Protein AF-A0A087E430-F1 (afdb_monomer)

Foldseek 3Di:
DQDDDDDDDPVVVVVVVVVVVVVVVVVVVVVVVDDDDDDDDDDDDDDPDDDDDPDPPDDPDPPPLQQCVLQVQDDDDQLQADWWWKWFFDPQDTDHDPDIDIGGFADQQWDRSLLSVLLSLLQRPPDDPVCSVVSNVVQAAAFLARHFDDAPPDDSVVSNPKHFALLLCLVCVLPDPVCAPQDPVQADPVSHGNDDSSSSWDKRQADDPVWFAGDQHPPQDDDPPDDSCQQRQQQKMWIWTHIPLHTKIFIKGAVCSNVFFWAASNQHGDPTRPPPGMTTTDPGNHIDHGPVGGIGTRYIGDNPGDDPGGDDDRD

Sequence (315 aa):
MGGGRRPVSRGVRLLCLGLAVLLVCALGSVVLGRHGSSDTAARDASTTGSAPSKDDAGTVDAEAHPGLRAAGIPVPGDWSRQSGYRVTVEDGRADWPEQASMEPMAGSYGVADTALDTLDRLLDPTMDDQAWAQGVLGSLGADGGGVEHPVSDAPRWWWAQRRFDPTALCRAVDSDPYVQGQYRGGCADDGEWDDEAERAVSQAGMYDTTSTDFPVPDGLTVDSLTNPQDVASRAYGVVGVPMDDGIWHVTVYCPATLDGPLTDLDGNELTGLDGRGEAWTSISPTGWGTVQRPCRTVEVTVGGQKPFWWFGDES

Solvent-accessible surface area (backbone atoms only — not comparable to full-atom values): 18257 Å² total; per-residue (Å²): 139,81,84,80,77,80,82,78,53,72,67,59,55,51,50,53,50,52,53,50,51,52,52,51,54,57,52,48,63,63,50,72,76,65,79,86,77,94,78,90,79,91,76,92,74,93,73,89,73,78,75,85,73,93,80,73,92,64,75,84,60,97,70,71,54,58,6,26,58,69,25,62,39,73,74,82,51,85,88,38,33,42,62,27,36,50,26,39,29,56,98,56,39,79,44,79,47,100,69,78,45,76,42,71,37,49,68,74,28,17,46,50,34,32,39,50,58,42,47,18,59,57,22,34,74,81,62,53,73,67,58,38,56,52,49,50,60,68,47,47,37,53,41,62,58,67,50,70,55,78,68,69,87,70,55,70,73,55,44,46,66,46,34,51,25,55,34,34,52,48,66,34,69,88,77,46,88,83,62,43,68,58,76,68,84,37,46,44,95,88,40,42,58,73,55,65,71,60,68,49,48,32,61,34,56,51,82,56,78,88,35,40,58,56,58,62,37,84,87,72,83,73,60,93,89,54,63,66,60,80,52,38,45,24,17,32,23,36,34,38,40,26,22,76,66,32,58,23,40,29,34,23,39,6,68,35,40,74,74,58,58,47,15,44,66,62,29,43,71,55,94,68,41,74,93,40,62,60,34,24,29,73,85,62,51,24,27,36,35,22,68,88,38,44,32,39,25,26,42,61,28,52,65,73,54,79,51,92,37,60,71,53,84,93,125

Mean predicted aligned error: 13.1 Å

Secondary structure (DSSP, 8-state):
----PPPPPHHHHHHHHHHHHHHHHHHHHHHTTS---------------PPPPS-------TTS-HHHHHHTPPPPSTTTS-EEEEEEEETTEEE--SS--EEEPSSS-SHHHHHHHHHHHHH-SSS-HHHHHHHHHHHB---TTSPPPPP----HHHHHH--B-THHHHHHTTT-TT-TT--GGGB-TTS-B-S-HHHHSEE-----TTTB-PPPPTT----TTS-THHHHGGGEEEEEEEETTEEEEEEEE-THHHH---B-TT-PBPS--TT-SEEEE---SS----SSS--EEEEEE-TTPPPTTB-----

pLDDT: mean 79.94, std 19.05, range [27.03, 98.0]

Organism: NCBI:txid356829

Radius of gyration: 26.62 Å; Cα contacts (8 Å, |Δi|>4): 537; chains: 1; bounding box: 63×94×61 Å

Structure (mmCIF, N/CA/C/O backbone):
data_AF-A0A087E430-F1
#
_entry.id   AF-A0A087E430-F1
#
loop_
_atom_site.group_PDB
_atom_site.id
_atom_site.type_symbol
_atom_site.label_atom_id
_atom_site.label_alt_id
_atom_site.label_comp_id
_atom_site.label_asym_id
_atom_site.label_entity_id
_atom_site.label_seq_id
_atom_site.pdbx_PDB_ins_code
_atom_site.Cartn_x
_atom_site.Cartn_y
_atom_site.Cartn_z
_atom_site.occupancy
_atom_site.B_iso_or_equiv
_atom_site.auth_seq_id
_atom_site.auth_comp_id
_atom_site.auth_asym_id
_atom_site.auth_atom_id
_atom_site.pdbx_PDB_model_num
ATOM 1 N N . MET A 1 1 ? -22.649 -68.977 30.078 1.00 36.56 1 MET A N 1
ATOM 2 C CA . MET A 1 1 ? -23.942 -69.221 29.397 1.00 36.56 1 MET A CA 1
ATOM 3 C C . MET A 1 1 ? -24.467 -67.857 28.962 1.00 36.56 1 MET A C 1
ATOM 5 O O . MET A 1 1 ? -24.898 -67.093 29.801 1.00 36.56 1 MET A O 1
ATOM 9 N N . GLY A 1 2 ? -24.171 -67.364 27.763 1.00 39.06 2 GLY A N 1
ATOM 10 C CA . GLY A 1 2 ? -24.730 -67.851 26.501 1.00 39.06 2 GLY A CA 1
ATOM 11 C C . GLY A 1 2 ? -25.914 -66.964 26.084 1.00 39.06 2 GLY A C 1
ATOM 12 O O . GLY A 1 2 ? -27.024 -67.462 25.947 1.00 39.06 2 GLY A O 1
ATOM 13 N N . GLY A 1 3 ? -25.701 -65.646 25.967 1.00 40.41 3 GLY A N 1
ATOM 14 C CA . GLY A 1 3 ? -26.730 -64.685 25.557 1.00 40.41 3 GLY A CA 1
ATOM 15 C C . GLY A 1 3 ? -27.034 -64.808 24.064 1.00 40.41 3 GLY A C 1
ATOM 16 O O . GLY A 1 3 ? -26.288 -64.300 23.228 1.00 40.41 3 GLY A O 1
ATOM 17 N N . GLY A 1 4 ? -28.112 -65.518 23.730 1.00 42.84 4 GLY A N 1
ATOM 18 C CA . GLY A 1 4 ? -28.567 -65.730 22.358 1.00 42.84 4 GLY A CA 1
ATOM 19 C C . GLY A 1 4 ? -29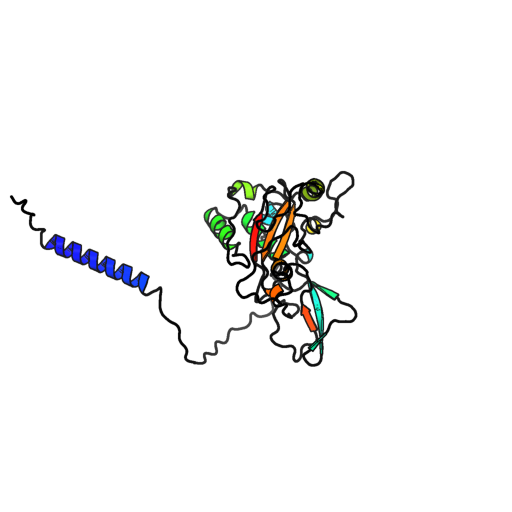.016 -64.429 21.690 1.00 42.84 4 GLY A C 1
ATOM 20 O O . GLY A 1 4 ? -30.013 -63.824 22.082 1.00 42.84 4 GLY A O 1
ATOM 21 N N . ARG A 1 5 ? -28.285 -64.007 20.653 1.00 52.03 5 ARG A N 1
ATOM 22 C CA . ARG A 1 5 ? -28.666 -62.905 19.759 1.00 52.03 5 ARG A CA 1
ATOM 23 C C . ARG A 1 5 ? -29.897 -63.312 18.942 1.00 52.03 5 ARG A C 1
ATOM 25 O O . ARG A 1 5 ? -29.864 -64.313 18.230 1.00 52.03 5 ARG A O 1
ATOM 32 N N . ARG A 1 6 ? -30.973 -62.521 19.021 1.00 63.09 6 ARG A N 1
ATOM 33 C CA . ARG A 1 6 ? -32.159 -62.677 18.162 1.00 63.09 6 ARG A CA 1
ATOM 34 C C . ARG A 1 6 ? -31.767 -62.469 16.687 1.00 63.09 6 ARG A C 1
ATOM 36 O O . ARG A 1 6 ? -31.028 -61.527 16.394 1.00 63.09 6 ARG A O 1
ATOM 43 N N . PRO A 1 7 ? -32.238 -63.311 15.750 1.00 57.50 7 PRO A N 1
ATOM 44 C CA . PRO A 1 7 ? -31.909 -63.165 14.340 1.00 57.50 7 PRO A CA 1
ATOM 45 C C . PRO A 1 7 ? -32.595 -61.922 13.761 1.00 57.50 7 PRO A C 1
ATOM 47 O O . PRO A 1 7 ? -33.819 -61.825 13.722 1.00 57.50 7 PRO A O 1
ATOM 50 N N . VAL A 1 8 ? -31.782 -60.968 13.305 1.00 64.69 8 VAL A N 1
ATOM 51 C CA . VAL A 1 8 ? -32.228 -59.792 12.546 1.00 64.69 8 VAL A CA 1
ATOM 52 C C . VAL A 1 8 ? -32.957 -60.264 11.285 1.00 64.69 8 VAL A C 1
ATOM 54 O O . VAL A 1 8 ? -32.430 -61.092 10.536 1.00 64.69 8 VAL A O 1
ATOM 57 N N . SER A 1 9 ? -34.172 -59.755 11.068 1.00 73.75 9 SER A N 1
ATOM 58 C CA . SER A 1 9 ? -35.024 -60.145 9.945 1.00 73.75 9 SER A CA 1
ATOM 59 C C . SER A 1 9 ? -34.353 -59.824 8.603 1.00 73.75 9 SER A C 1
ATOM 61 O O . SER A 1 9 ? -33.619 -58.842 8.464 1.00 73.75 9 SER A O 1
ATOM 63 N N . ARG A 1 10 ? -34.595 -60.667 7.588 1.00 64.50 10 ARG A N 1
ATOM 64 C CA . ARG A 1 10 ? -34.002 -60.515 6.244 1.00 64.50 10 ARG A CA 1
ATOM 65 C C . ARG A 1 10 ? -34.269 -59.131 5.634 1.00 64.50 10 ARG A C 1
ATOM 67 O O . ARG A 1 10 ? -33.395 -58.609 4.953 1.00 64.50 10 ARG A O 1
ATOM 74 N N . GLY A 1 11 ? -35.419 -58.523 5.938 1.00 71.00 11 GLY A N 1
ATOM 75 C CA . GLY A 1 11 ? -35.768 -57.172 5.486 1.00 71.00 11 GLY A CA 1
ATOM 76 C C . GLY A 1 11 ? -34.860 -56.083 6.062 1.00 71.00 11 GLY A C 1
ATOM 77 O O . GLY A 1 11 ? -34.404 -55.220 5.323 1.00 71.00 11 GLY A O 1
ATOM 78 N N . VAL A 1 12 ? -34.506 -56.167 7.349 1.00 71.94 12 VAL A N 1
ATOM 79 C CA . VAL A 1 12 ? -33.594 -55.199 7.984 1.00 71.94 12 VAL A CA 1
ATOM 80 C C . VAL A 1 12 ? -32.171 -55.356 7.447 1.00 71.94 12 VAL A C 1
ATOM 82 O O . VAL A 1 12 ? -31.488 -54.365 7.220 1.00 71.94 12 VAL A O 1
ATOM 85 N N . ARG A 1 13 ? -31.735 -56.588 7.151 1.00 69.88 13 ARG A N 1
ATOM 86 C CA . ARG A 1 13 ? -30.427 -56.817 6.514 1.00 69.88 13 ARG A CA 1
ATOM 87 C C . ARG A 1 13 ? -30.350 -56.227 5.108 1.00 69.88 13 ARG A C 1
ATOM 89 O O . ARG A 1 13 ? -29.330 -55.637 4.782 1.00 69.88 13 ARG A O 1
ATOM 96 N N . LEU A 1 14 ? -31.410 -56.361 4.309 1.00 73.38 14 LEU A N 1
ATOM 97 C CA . LEU A 1 14 ? -31.482 -55.781 2.964 1.00 73.38 14 LEU A CA 1
ATOM 98 C C . LEU A 1 14 ? -31.507 -54.248 3.003 1.00 73.38 14 LEU A C 1
ATOM 100 O O . LEU A 1 14 ? -30.816 -53.617 2.210 1.00 73.38 14 LEU A O 1
ATOM 104 N N . LEU A 1 15 ? -32.223 -53.656 3.965 1.00 77.25 15 LEU A N 1
ATOM 105 C CA . LEU A 1 15 ? -32.252 -52.204 4.159 1.00 77.25 15 LEU A CA 1
ATOM 106 C C . LEU A 1 15 ? -30.872 -51.655 4.563 1.00 77.25 15 LEU A C 1
ATOM 108 O O . LEU A 1 15 ? -30.407 -50.674 3.989 1.00 77.25 15 LEU A O 1
ATOM 112 N N . CYS A 1 16 ? -30.187 -52.314 5.506 1.00 75.19 16 CYS A N 1
ATOM 113 C CA . CYS A 1 16 ? -28.832 -51.929 5.909 1.00 75.19 16 CYS A CA 1
ATOM 114 C C . CYS A 1 16 ? -27.817 -52.088 4.768 1.00 75.19 16 CYS A C 1
ATOM 116 O O . CYS A 1 16 ? -26.929 -51.251 4.634 1.00 75.19 16 CYS A O 1
ATOM 118 N N . LEU A 1 17 ? -27.954 -53.120 3.927 1.00 76.00 17 LEU A N 1
ATOM 119 C CA . LEU A 1 17 ? -27.107 -53.299 2.743 1.00 76.00 17 LEU A CA 1
ATOM 120 C C . LEU A 1 17 ? -27.363 -52.211 1.692 1.00 76.00 17 LEU A C 1
ATOM 122 O O . LEU A 1 17 ? -26.408 -51.679 1.138 1.00 76.00 17 LEU A O 1
ATOM 126 N N . GLY A 1 18 ? -28.624 -51.829 1.466 1.00 77.19 18 GLY A N 1
ATOM 127 C CA . GLY A 1 18 ? -28.976 -50.730 0.562 1.00 77.19 18 GLY A CA 1
ATOM 128 C C . GLY A 1 18 ? -28.416 -49.381 1.023 1.00 77.19 18 GLY A C 1
ATOM 129 O O . GLY A 1 18 ? -27.822 -48.657 0.226 1.00 77.19 18 GLY A O 1
ATOM 130 N N . LEU A 1 19 ? -28.527 -49.078 2.321 1.00 76.88 19 LEU A N 1
ATOM 131 C CA . LEU A 1 19 ? -27.937 -47.872 2.915 1.00 76.88 19 LEU A CA 1
ATOM 132 C C . LEU A 1 19 ? -26.405 -47.878 2.840 1.00 76.88 19 LEU A C 1
ATOM 134 O O . LEU A 1 19 ? -25.818 -46.851 2.519 1.00 76.88 19 LEU A O 1
ATOM 138 N N . ALA A 1 20 ? -25.755 -49.023 3.070 1.00 73.50 20 ALA A N 1
ATOM 139 C CA . ALA A 1 20 ? -24.303 -49.138 2.950 1.00 73.50 20 ALA A CA 1
ATOM 140 C C . ALA A 1 20 ? -23.817 -48.924 1.505 1.00 73.50 20 ALA A C 1
ATOM 142 O O . ALA A 1 20 ? -22.823 -48.233 1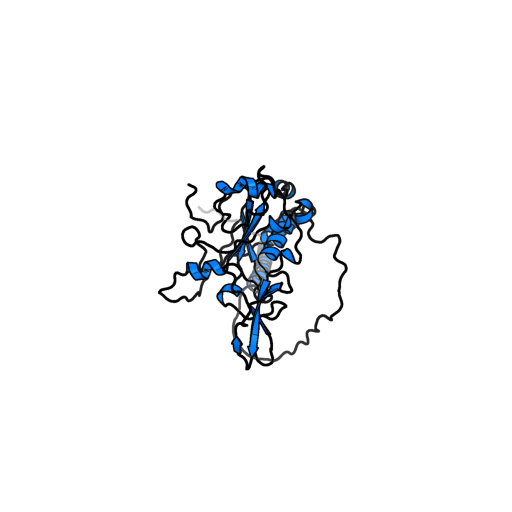.299 1.00 73.50 20 ALA A O 1
ATOM 143 N N . VAL A 1 21 ? -24.528 -49.454 0.503 1.00 75.38 21 VAL A N 1
ATOM 144 C CA . VAL A 1 21 ? -24.188 -49.246 -0.917 1.00 75.38 21 VAL A CA 1
ATOM 145 C C . VAL A 1 21 ? -24.346 -47.777 -1.313 1.00 75.38 21 VAL A C 1
ATOM 147 O O . VAL A 1 21 ? -23.446 -47.227 -1.939 1.00 75.38 21 VAL A O 1
ATOM 150 N N . LEU A 1 22 ? -25.428 -47.111 -0.894 1.00 71.00 22 LEU A N 1
ATOM 151 C CA . LEU A 1 22 ? -25.621 -45.679 -1.158 1.00 71.00 22 LEU A CA 1
ATOM 152 C C . LEU A 1 22 ? -24.523 -44.818 -0.520 1.00 71.00 22 LEU A C 1
ATOM 154 O O . LEU A 1 22 ? -24.043 -43.876 -1.148 1.00 71.00 22 LEU A O 1
ATOM 158 N N . LEU A 1 23 ? -24.084 -45.168 0.692 1.00 72.44 23 LEU A N 1
ATOM 159 C CA . LEU A 1 23 ? -23.026 -44.445 1.400 1.00 72.44 23 LEU A CA 1
ATOM 160 C C . LEU A 1 23 ? -21.649 -44.647 0.740 1.00 72.44 23 LEU A C 1
ATOM 162 O O . LEU A 1 23 ? -20.874 -43.699 0.640 1.00 72.44 23 LEU A O 1
ATOM 166 N N . VAL A 1 24 ? -21.372 -45.846 0.208 1.00 69.00 24 VAL A N 1
ATOM 167 C CA . VAL A 1 24 ? -20.162 -46.132 -0.589 1.00 69.00 24 VAL A CA 1
ATOM 168 C C . VAL A 1 24 ? -20.188 -45.400 -1.934 1.00 69.00 24 VAL A C 1
ATOM 170 O O . VAL A 1 24 ? -19.168 -44.843 -2.335 1.00 69.00 24 VAL A O 1
ATOM 173 N N . CYS A 1 25 ? -21.337 -45.336 -2.615 1.00 63.59 25 CYS A N 1
ATOM 174 C CA . CYS A 1 25 ? -21.467 -44.576 -3.859 1.00 63.59 25 CYS A CA 1
ATOM 175 C C . CYS A 1 25 ? -21.265 -43.069 -3.632 1.00 63.59 25 CYS A C 1
ATOM 177 O O . CYS A 1 25 ? -20.533 -42.447 -4.396 1.00 63.59 25 CYS A O 1
ATOM 179 N N . ALA A 1 26 ? -21.834 -42.503 -2.560 1.00 59.50 26 ALA A N 1
ATOM 180 C CA . ALA A 1 26 ? -21.680 -41.085 -2.230 1.00 59.50 26 ALA A CA 1
ATOM 181 C C . ALA A 1 26 ? -20.229 -40.714 -1.862 1.00 59.50 26 ALA A C 1
ATOM 183 O O . ALA A 1 26 ? -19.728 -39.680 -2.307 1.00 59.50 26 ALA A O 1
ATOM 184 N N . LEU A 1 27 ? -19.523 -41.579 -1.120 1.00 57.06 27 LEU A N 1
ATOM 185 C CA . LEU A 1 27 ? -18.103 -41.389 -0.790 1.00 57.06 27 LEU A CA 1
ATOM 186 C C . LEU A 1 27 ? -17.184 -41.588 -2.008 1.00 57.06 27 LEU A C 1
ATOM 188 O O . LEU A 1 27 ? -16.196 -40.870 -2.144 1.00 57.06 27 LEU A O 1
ATOM 192 N N . GLY A 1 28 ? -17.531 -42.490 -2.934 1.00 48.00 28 GLY A N 1
ATOM 193 C CA . GLY A 1 28 ? -16.798 -42.682 -4.191 1.00 48.00 28 GLY A CA 1
ATOM 194 C C . GLY A 1 28 ? -16.800 -41.439 -5.090 1.00 48.00 28 GLY A C 1
ATOM 195 O O . GLY A 1 28 ? -15.759 -41.085 -5.640 1.00 48.00 28 GLY A O 1
ATOM 196 N N . SER A 1 29 ? -17.921 -40.714 -5.173 1.00 51.84 29 SER A N 1
ATOM 197 C CA . SER A 1 29 ? -18.023 -39.450 -5.928 1.00 51.84 29 SER A CA 1
ATOM 198 C C . SER A 1 29 ? -17.246 -38.275 -5.316 1.00 51.84 29 SER A C 1
ATOM 200 O O . SER A 1 29 ? -16.884 -37.354 -6.039 1.00 51.84 29 SER A O 1
ATOM 202 N N . VAL A 1 30 ? -16.942 -38.310 -4.015 1.00 51.81 30 VAL A N 1
ATOM 203 C CA . VAL A 1 30 ? -16.145 -37.265 -3.342 1.00 51.81 30 VAL A CA 1
ATOM 204 C C . VAL A 1 30 ? -14.638 -37.550 -3.438 1.00 51.81 30 VAL A C 1
ATOM 206 O O . VAL A 1 30 ? -13.834 -36.621 -3.445 1.00 51.81 30 VAL A O 1
ATOM 209 N N . VAL A 1 31 ? -14.245 -38.820 -3.588 1.00 47.38 31 VAL A N 1
ATOM 210 C CA . VAL A 1 31 ? -12.834 -39.243 -3.681 1.00 47.38 31 VAL A CA 1
ATOM 211 C C . VAL A 1 31 ? -12.330 -39.315 -5.134 1.00 47.38 31 VAL A C 1
ATOM 213 O O . VAL A 1 31 ? -11.150 -39.090 -5.372 1.00 47.38 31 VAL A O 1
ATOM 216 N N . LEU A 1 32 ? -13.203 -39.505 -6.132 1.00 44.91 32 LEU A N 1
ATOM 217 C CA . LEU A 1 32 ? -12.832 -39.437 -7.561 1.00 44.91 32 LEU A CA 1
ATOM 218 C C . LEU A 1 32 ? -12.752 -38.006 -8.134 1.00 44.91 32 LEU A C 1
ATOM 220 O O . LEU A 1 32 ? -12.307 -37.834 -9.264 1.00 44.91 32 LEU A O 1
ATOM 224 N N . GLY A 1 33 ? -13.145 -36.979 -7.369 1.00 39.00 33 GLY A N 1
ATOM 225 C CA . GLY A 1 33 ? -12.942 -35.563 -7.725 1.00 39.00 33 GLY A CA 1
ATOM 226 C C . GLY A 1 33 ? -11.639 -34.958 -7.186 1.00 39.00 33 GLY A C 1
ATOM 227 O O . GLY A 1 33 ? -11.298 -33.827 -7.520 1.00 39.00 33 GLY A O 1
ATOM 228 N N . ARG A 1 34 ? -10.904 -35.694 -6.342 1.00 47.59 34 ARG A N 1
ATOM 229 C CA . ARG A 1 34 ? -9.664 -35.251 -5.693 1.00 47.59 34 ARG A CA 1
ATOM 230 C C . ARG A 1 34 ? -8.628 -36.376 -5.729 1.00 47.59 34 ARG A C 1
ATOM 232 O O . ARG A 1 34 ? -8.411 -37.032 -4.720 1.00 47.59 34 ARG A O 1
ATOM 239 N N . HIS A 1 35 ? -8.056 -36.623 -6.911 1.00 38.25 35 HIS A N 1
ATOM 240 C CA . HIS A 1 35 ? -6.639 -36.954 -7.158 1.00 38.25 35 HIS A CA 1
ATOM 241 C C . HIS A 1 35 ? -6.436 -37.751 -8.457 1.00 38.25 35 HIS A C 1
ATOM 243 O O . HIS A 1 35 ? -6.945 -38.859 -8.612 1.00 38.25 35 HIS A O 1
ATOM 249 N N . GLY A 1 36 ? -5.580 -37.201 -9.322 1.00 28.25 36 GLY A N 1
ATOM 250 C CA . GLY A 1 36 ? -4.842 -37.908 -10.371 1.00 28.25 36 GLY A CA 1
ATOM 251 C C . GLY A 1 36 ? -4.977 -37.230 -11.738 1.00 28.25 36 GLY A C 1
ATOM 252 O O . GLY A 1 36 ? -6.089 -36.980 -12.179 1.00 28.25 36 GLY A O 1
ATOM 253 N N . SER A 1 37 ? -3.926 -36.898 -12.484 1.00 29.31 37 SER A N 1
ATOM 254 C CA . SER A 1 37 ? -2.479 -37.028 -12.293 1.00 29.31 37 SER A CA 1
ATOM 255 C C . SER A 1 37 ? -1.787 -36.163 -13.353 1.00 29.31 37 SER A C 1
ATOM 257 O O . SER A 1 37 ? -2.322 -35.958 -14.442 1.00 29.31 37 SER A O 1
ATOM 259 N N . SER A 1 38 ? -0.573 -35.724 -13.047 1.00 31.56 38 SER A N 1
ATOM 260 C CA . SER A 1 38 ? 0.474 -35.351 -14.000 1.00 31.56 38 SER A CA 1
ATOM 261 C C . SER A 1 38 ? 0.770 -36.515 -14.964 1.00 31.56 38 SER A C 1
ATOM 263 O O . SER A 1 38 ? 0.982 -37.635 -14.508 1.00 31.56 38 SER A O 1
ATOM 265 N N . ASP A 1 39 ? 0.729 -36.289 -16.282 1.00 30.92 39 ASP A N 1
ATOM 266 C CA . ASP A 1 39 ? 1.936 -36.144 -17.117 1.00 30.92 39 ASP A CA 1
ATOM 267 C C . ASP A 1 39 ? 1.621 -36.021 -18.626 1.00 30.92 39 ASP A C 1
ATOM 269 O O . ASP A 1 39 ? 0.903 -36.823 -19.218 1.00 30.92 39 ASP A O 1
ATOM 273 N N . THR A 1 40 ? 2.192 -34.961 -19.207 1.00 30.73 40 THR A N 1
ATOM 274 C CA . THR A 1 40 ? 2.680 -34.775 -20.588 1.00 30.73 40 THR A CA 1
ATOM 275 C C . THR A 1 40 ? 2.130 -35.642 -21.738 1.00 30.73 40 THR A C 1
ATOM 277 O O . THR A 1 40 ? 2.516 -36.791 -21.917 1.00 30.73 40 THR A O 1
ATOM 280 N N . ALA A 1 41 ? 1.407 -35.004 -22.670 1.00 27.06 41 ALA A N 1
ATOM 281 C CA . ALA A 1 41 ? 1.690 -35.072 -24.113 1.00 27.06 41 ALA A CA 1
ATOM 282 C C . ALA A 1 41 ? 0.842 -34.054 -24.897 1.00 27.06 41 ALA A C 1
ATOM 284 O O . ALA A 1 41 ? -0.362 -33.927 -24.700 1.00 27.06 41 ALA A O 1
ATOM 285 N N . ALA A 1 42 ? 1.521 -33.353 -25.801 1.00 35.47 42 ALA A N 1
ATOM 286 C CA . ALA A 1 42 ? 1.047 -32.312 -26.700 1.00 35.47 42 ALA A CA 1
ATOM 287 C C . ALA A 1 42 ? -0.305 -32.571 -27.390 1.00 35.47 42 ALA A C 1
ATOM 289 O O . ALA A 1 42 ? -0.554 -33.670 -27.892 1.00 35.47 42 ALA A O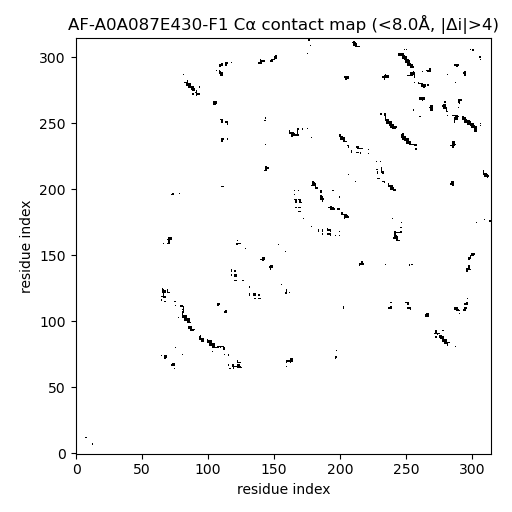 1
ATOM 290 N N . ARG A 1 43 ? -1.096 -31.498 -27.540 1.00 27.03 43 ARG A N 1
ATOM 291 C CA . ARG A 1 43 ? -1.843 -31.179 -28.767 1.00 27.03 43 ARG A CA 1
ATOM 292 C C . ARG A 1 43 ? -2.384 -29.752 -28.737 1.00 27.03 43 ARG A C 1
ATOM 294 O O . ARG A 1 43 ? -3.011 -29.335 -27.771 1.00 27.03 43 ARG A O 1
ATOM 301 N N . ASP A 1 44 ? -2.127 -29.068 -29.844 1.00 34.34 44 ASP A N 1
ATOM 302 C CA . ASP A 1 44 ? -2.691 -27.793 -30.255 1.00 34.34 44 ASP A CA 1
ATOM 303 C C . ASP A 1 44 ? -4.199 -27.699 -30.009 1.00 34.34 44 ASP A C 1
ATOM 305 O O . ASP A 1 44 ? -4.973 -28.558 -30.437 1.00 34.34 44 ASP A O 1
ATOM 309 N N . ALA A 1 45 ? -4.616 -26.590 -29.408 1.00 30.08 45 ALA A N 1
ATOM 310 C CA . ALA A 1 45 ? -5.964 -26.072 -29.556 1.00 30.08 45 ALA A CA 1
ATOM 311 C C . ALA A 1 45 ? -5.887 -24.546 -29.561 1.00 30.08 45 ALA A C 1
ATOM 313 O O . ALA A 1 45 ? -5.902 -23.887 -28.522 1.00 30.08 45 ALA A O 1
ATOM 314 N N . SER A 1 46 ? -5.796 -23.992 -30.772 1.00 35.97 46 SER A N 1
ATOM 315 C CA . SER A 1 46 ? -6.129 -22.601 -31.038 1.00 35.97 46 SER A CA 1
ATOM 316 C C . SER A 1 46 ? -7.517 -22.318 -30.466 1.00 35.97 46 SER A C 1
ATOM 318 O O . SER A 1 46 ? -8.515 -22.827 -30.980 1.00 35.97 46 SER A O 1
ATOM 320 N N . THR A 1 47 ? -7.584 -21.511 -29.415 1.00 27.41 47 THR A N 1
ATOM 321 C CA . THR A 1 47 ? -8.842 -20.915 -28.975 1.00 27.41 47 THR A CA 1
ATOM 322 C C . THR A 1 47 ? -8.688 -19.421 -29.148 1.00 27.41 47 THR A C 1
ATOM 324 O O . THR A 1 47 ? -7.971 -18.748 -28.415 1.00 27.41 47 THR A O 1
ATOM 327 N N . THR A 1 48 ? -9.300 -18.943 -30.221 1.00 34.97 48 THR A N 1
ATOM 328 C CA . THR A 1 48 ? -9.453 -17.547 -30.595 1.00 34.97 48 THR A CA 1
ATOM 329 C C . THR A 1 48 ? -10.276 -16.865 -29.500 1.00 34.97 48 THR A C 1
ATOM 331 O O . THR A 1 48 ? -11.502 -16.904 -29.516 1.00 34.97 48 THR A O 1
ATOM 334 N N . GLY A 1 49 ? -9.599 -16.315 -28.494 1.00 28.30 49 GLY A N 1
ATOM 335 C CA . GLY A 1 49 ? -10.195 -15.403 -27.529 1.00 28.30 49 GLY A CA 1
ATOM 336 C C . GLY A 1 49 ? -10.243 -14.020 -28.157 1.00 28.30 49 GLY A C 1
ATOM 337 O O . GLY A 1 49 ? -9.208 -13.378 -28.314 1.00 28.30 49 GLY A O 1
ATOM 338 N N . SER A 1 50 ? -11.430 -13.605 -28.588 1.00 29.47 50 SER A N 1
ATOM 339 C CA . SER A 1 50 ? -11.699 -12.255 -29.072 1.00 29.47 50 SER A CA 1
ATOM 340 C C . SER A 1 50 ? -11.192 -11.220 -28.069 1.00 29.47 50 SER A C 1
ATOM 342 O O . SER A 1 50 ? -11.560 -11.254 -26.897 1.00 29.47 50 SER A O 1
ATOM 344 N N . ALA A 1 51 ? -10.352 -10.307 -28.552 1.00 31.67 51 ALA A N 1
ATOM 345 C CA . ALA A 1 51 ? -9.903 -9.140 -27.810 1.00 31.67 51 ALA A CA 1
ATOM 346 C C . ALA A 1 51 ? -11.113 -8.322 -27.312 1.00 31.67 51 ALA A C 1
ATOM 348 O O . ALA A 1 51 ? -12.057 -8.126 -28.090 1.00 31.67 51 ALA A O 1
ATOM 349 N N . PRO A 1 52 ? -11.107 -7.812 -26.066 1.00 31.89 52 PRO A N 1
ATOM 350 C CA . PRO A 1 52 ? -12.072 -6.802 -25.674 1.00 31.89 52 PRO A CA 1
ATOM 351 C C . PRO A 1 52 ? -11.801 -5.563 -26.528 1.00 31.89 52 PRO A C 1
ATOM 353 O O . PRO A 1 52 ? -10.685 -5.047 -26.600 1.00 31.89 52 PRO A O 1
ATOM 356 N N . SER A 1 53 ? -12.821 -5.164 -27.277 1.00 27.67 53 SER A N 1
ATOM 357 C CA . SER A 1 53 ? -12.765 -3.994 -28.138 1.00 27.67 53 SER A CA 1
ATOM 358 C C . SER A 1 53 ? -12.584 -2.737 -27.290 1.00 27.67 53 SER A C 1
ATOM 360 O O . SER A 1 53 ? -13.244 -2.573 -26.268 1.00 27.67 53 SER A O 1
ATOM 362 N N . LYS A 1 54 ? -11.689 -1.857 -27.751 1.00 42.09 54 LYS A N 1
ATOM 363 C CA . LYS A 1 54 ? -11.689 -0.427 -27.435 1.00 42.09 54 LYS A CA 1
ATOM 364 C C . LYS A 1 54 ? -13.094 0.110 -27.682 1.00 42.09 54 LYS A C 1
ATOM 366 O O . LYS A 1 54 ? -13.525 0.086 -28.828 1.00 42.09 54 LYS A O 1
ATOM 371 N N . ASP A 1 55 ? -13.773 0.489 -26.609 1.00 34.97 55 ASP A N 1
ATOM 372 C CA . ASP A 1 55 ? -14.728 1.596 -26.488 1.00 34.97 55 ASP A CA 1
ATOM 373 C C . ASP A 1 55 ? -15.635 1.309 -25.287 1.00 34.97 55 ASP A C 1
ATOM 375 O O . ASP A 1 55 ? -16.768 0.874 -25.432 1.00 34.97 55 ASP A O 1
ATOM 379 N N . ASP A 1 56 ? -15.107 1.557 -24.090 1.00 31.30 56 ASP A N 1
ATOM 380 C CA . ASP A 1 56 ? -15.916 1.954 -22.939 1.00 31.30 56 ASP A CA 1
ATOM 381 C C . ASP A 1 56 ? -15.082 2.948 -22.127 1.00 31.30 56 ASP A C 1
ATOM 383 O O . ASP A 1 56 ? -14.474 2.643 -21.103 1.00 31.30 56 ASP A O 1
ATOM 387 N N . ALA A 1 57 ? -15.055 4.194 -22.607 1.00 41.19 57 ALA A N 1
ATOM 388 C CA . ALA A 1 57 ? -14.968 5.340 -21.711 1.00 41.19 57 ALA A CA 1
ATOM 389 C C . ALA A 1 57 ? -16.293 5.386 -20.929 1.00 41.19 57 ALA A C 1
ATOM 391 O O . ALA A 1 57 ? -17.191 6.178 -21.218 1.00 41.19 57 ALA A O 1
ATOM 392 N N . GLY A 1 58 ? -16.440 4.424 -20.018 1.00 30.28 58 GLY A N 1
ATOM 393 C CA . GLY A 1 58 ? -17.600 4.248 -19.169 1.00 30.28 58 GLY A CA 1
ATOM 394 C C . GLY A 1 58 ? -17.700 5.424 -18.215 1.00 30.28 58 GLY A C 1
ATOM 395 O O . GLY A 1 58 ? -16.722 5.861 -17.615 1.00 30.28 58 GLY A O 1
ATOM 396 N N . THR A 1 59 ? -18.904 5.965 -18.124 1.00 32.72 59 THR A N 1
ATOM 397 C CA . THR A 1 59 ? -19.311 6.971 -17.148 1.00 32.72 59 THR A CA 1
ATOM 398 C C . THR A 1 59 ? -18.796 6.572 -15.762 1.00 32.72 59 THR A C 1
ATOM 400 O O . THR A 1 59 ? -19.090 5.472 -15.310 1.00 32.72 59 THR A O 1
ATOM 403 N N . VAL A 1 60 ? -17.997 7.430 -15.117 1.00 42.19 60 VAL A N 1
ATOM 404 C CA . VAL A 1 60 ? -17.465 7.177 -13.769 1.00 42.19 60 VAL A CA 1
ATOM 405 C C . VAL A 1 60 ? -18.648 6.948 -12.830 1.00 42.19 60 VAL A C 1
ATOM 407 O O . VAL A 1 60 ? -19.500 7.824 -12.670 1.00 42.19 60 VAL A O 1
ATOM 410 N N . ASP A 1 61 ? -18.729 5.734 -12.299 1.00 42.75 61 ASP A N 1
ATOM 411 C CA . ASP A 1 61 ? -19.906 5.205 -11.628 1.00 42.75 61 ASP A CA 1
ATOM 412 C C . ASP A 1 61 ? -20.175 5.955 -10.315 1.00 42.75 61 ASP A C 1
ATOM 414 O O . ASP A 1 61 ? -19.292 6.109 -9.461 1.00 42.75 61 ASP A O 1
ATOM 418 N N . ALA A 1 62 ? -21.415 6.403 -10.119 1.00 43.22 62 ALA A N 1
ATOM 419 C CA . ALA A 1 62 ? -21.831 7.090 -8.895 1.00 43.22 62 ALA A CA 1
ATOM 420 C C . ALA A 1 62 ? -21.775 6.168 -7.651 1.00 43.22 62 ALA A C 1
ATOM 422 O O . ALA A 1 62 ? -21.903 6.650 -6.528 1.00 43.22 62 ALA A O 1
ATOM 423 N N . GLU A 1 63 ? -21.510 4.867 -7.836 1.00 59.75 63 GLU A N 1
ATOM 424 C CA . GLU A 1 63 ? -21.465 3.819 -6.804 1.00 59.75 63 GLU A CA 1
ATOM 425 C C . GLU A 1 63 ? -20.055 3.264 -6.498 1.00 59.75 63 GLU A C 1
ATOM 427 O O . GLU A 1 63 ? -19.913 2.469 -5.575 1.00 59.75 63 GLU A O 1
ATOM 432 N N . ALA A 1 64 ? -18.993 3.693 -7.193 1.00 83.56 64 ALA A N 1
ATOM 433 C CA . ALA A 1 64 ? -17.644 3.145 -6.975 1.00 83.56 64 ALA A CA 1
ATOM 434 C C . ALA A 1 64 ? -17.072 3.454 -5.568 1.00 83.56 64 ALA A C 1
ATOM 436 O O . ALA A 1 64 ? -16.965 4.612 -5.187 1.00 83.56 64 ALA A O 1
ATOM 437 N N . HIS A 1 65 ? -16.632 2.451 -4.813 1.00 92.94 65 HIS A N 1
ATOM 438 C CA . HIS A 1 65 ? -16.025 2.591 -3.476 1.00 92.94 65 HIS A CA 1
ATOM 439 C C . HIS A 1 65 ? -16.963 3.052 -2.330 1.00 92.94 65 HIS A C 1
ATOM 441 O O . HIS A 1 65 ? -16.756 4.120 -1.732 1.00 92.94 65 HIS A O 1
ATOM 447 N N . PRO A 1 66 ? -18.032 2.293 -2.010 1.00 93.25 66 PRO A N 1
ATOM 448 C CA . PRO A 1 66 ? -18.986 2.651 -0.957 1.00 93.25 66 PRO A CA 1
ATOM 449 C C . PRO A 1 66 ? -18.367 2.727 0.447 1.00 93.25 66 PRO A C 1
ATOM 451 O O . PRO A 1 66 ? -18.781 3.578 1.240 1.00 93.25 66 PRO A O 1
ATOM 454 N N . GLY A 1 67 ? -17.384 1.883 0.768 1.00 94.81 67 GLY A N 1
ATOM 455 C CA . GLY A 1 67 ? -16.747 1.855 2.083 1.00 94.81 67 GLY A CA 1
ATOM 456 C C . GLY A 1 67 ? -15.810 3.032 2.303 1.00 94.81 67 GLY A C 1
ATOM 457 O O . GLY A 1 67 ? -15.914 3.708 3.330 1.00 94.81 67 GLY A O 1
ATOM 458 N N . LEU A 1 68 ? -14.967 3.352 1.314 1.00 97.12 68 LEU A N 1
ATOM 459 C CA . LEU A 1 68 ? -14.075 4.518 1.404 1.00 97.12 68 LEU A CA 1
ATOM 460 C C . LEU A 1 68 ? -14.879 5.807 1.561 1.00 97.12 68 LEU A C 1
ATOM 462 O O . LEU A 1 68 ? -14.612 6.606 2.460 1.00 97.12 68 LEU A O 1
ATOM 466 N N . ARG A 1 69 ? -15.939 5.968 0.761 1.00 96.12 69 ARG A N 1
ATOM 467 C CA . ARG A 1 69 ? -16.833 7.130 0.850 1.00 96.12 69 ARG A CA 1
ATOM 468 C C . ARG A 1 69 ? -17.560 7.210 2.187 1.00 96.12 69 ARG A C 1
ATOM 470 O O . ARG A 1 69 ? -17.684 8.301 2.736 1.00 96.12 69 ARG A O 1
ATOM 477 N N . ALA A 1 70 ? -18.033 6.083 2.720 1.00 96.19 70 ALA A N 1
ATOM 478 C CA . ALA A 1 70 ? -18.698 6.051 4.021 1.00 96.19 70 ALA A CA 1
ATOM 479 C C . ALA A 1 70 ? -17.754 6.434 5.172 1.00 96.19 70 ALA A C 1
ATOM 481 O O . ALA A 1 70 ? -18.178 7.100 6.120 1.00 96.19 70 ALA A O 1
ATOM 482 N N . ALA A 1 71 ? -16.485 6.034 5.077 1.00 97.38 71 ALA A N 1
ATOM 483 C CA . ALA A 1 71 ? -15.451 6.386 6.040 1.00 97.38 71 ALA A CA 1
ATOM 484 C C . ALA A 1 71 ? -14.877 7.799 5.829 1.00 97.38 71 ALA A C 1
ATOM 486 O O . ALA A 1 71 ? -14.283 8.348 6.751 1.00 97.38 71 ALA A O 1
ATOM 487 N N . GLY A 1 72 ? -15.074 8.405 4.655 1.00 97.62 72 GLY A N 1
ATOM 488 C CA . GLY A 1 72 ? -14.476 9.692 4.289 1.00 97.62 72 GLY A CA 1
ATOM 489 C C . GLY A 1 72 ? -13.015 9.590 3.838 1.00 97.62 72 GLY A C 1
ATOM 490 O O . GLY A 1 72 ? -12.332 10.609 3.786 1.00 97.62 72 GLY A O 1
ATOM 491 N N . ILE A 1 73 ? -12.539 8.383 3.520 1.00 98.00 73 ILE A N 1
ATOM 492 C CA . ILE A 1 73 ? -11.204 8.163 2.954 1.00 98.00 73 ILE A CA 1
ATOM 493 C C . ILE A 1 73 ? -11.224 8.632 1.488 1.00 98.00 73 ILE A C 1
ATOM 495 O O . ILE A 1 73 ? -12.192 8.330 0.776 1.00 98.00 73 ILE A O 1
ATOM 499 N N . PRO A 1 74 ? -10.190 9.348 1.008 1.00 96.12 74 PRO A N 1
ATOM 500 C CA . PRO A 1 74 ? -10.063 9.700 -0.402 1.00 96.12 74 PRO A CA 1
ATOM 501 C C . PRO A 1 74 ? -10.181 8.473 -1.309 1.00 96.12 74 PRO A C 1
ATOM 503 O O . PRO A 1 74 ? -9.563 7.436 -1.064 1.00 96.12 74 PRO A O 1
ATOM 506 N N . VAL A 1 75 ? -10.991 8.585 -2.361 1.00 94.94 75 VAL A N 1
ATOM 507 C CA . VAL A 1 75 ? -11.160 7.493 -3.325 1.00 94.94 75 VAL A CA 1
ATOM 508 C C . VAL A 1 75 ? -9.942 7.408 -4.257 1.00 94.94 75 VAL A C 1
ATOM 510 O O . VAL A 1 75 ? -9.381 8.456 -4.597 1.00 94.94 75 VAL A O 1
ATOM 513 N N . PRO A 1 76 ? -9.537 6.196 -4.687 1.00 92.88 76 PRO A N 1
ATOM 514 C CA . PRO A 1 76 ? -8.452 6.008 -5.642 1.00 92.88 76 PRO A CA 1
ATOM 515 C C . PRO A 1 76 ? -8.631 6.827 -6.924 1.00 92.88 76 PRO A C 1
ATOM 517 O O . PRO A 1 76 ? -9.748 7.056 -7.399 1.00 92.88 76 PRO A O 1
ATOM 520 N N . GLY A 1 77 ? -7.510 7.250 -7.498 1.00 89.50 77 GLY A N 1
ATOM 521 C CA . GLY A 1 77 ? -7.447 8.088 -8.689 1.00 89.50 77 GLY A CA 1
ATOM 522 C C . GLY A 1 77 ? -6.003 8.272 -9.140 1.00 89.50 77 GLY A C 1
ATOM 523 O O . GLY A 1 77 ? -5.135 7.476 -8.805 1.00 89.50 77 GLY A O 1
ATOM 524 N N . ASP A 1 78 ? -5.709 9.338 -9.883 1.00 89.06 78 ASP A N 1
ATOM 525 C CA . ASP A 1 78 ? -4.350 9.559 -10.397 1.00 89.06 78 ASP A CA 1
ATOM 526 C C . ASP A 1 78 ? -3.292 9.704 -9.286 1.00 89.06 78 ASP A C 1
ATOM 528 O O . ASP A 1 78 ? -2.136 9.359 -9.510 1.00 89.06 78 ASP A O 1
ATOM 532 N N . TRP A 1 79 ? -3.688 10.143 -8.085 1.00 90.06 79 TRP A N 1
ATOM 533 C CA . TRP A 1 79 ? -2.805 10.282 -6.920 1.00 90.06 79 TRP A CA 1
ATOM 534 C C . TRP A 1 79 ? -2.375 8.937 -6.309 1.00 90.06 79 TRP A C 1
ATOM 536 O O . TRP A 1 79 ? -1.284 8.850 -5.749 1.00 90.06 79 TRP A O 1
ATOM 546 N N . SER A 1 80 ? -3.217 7.899 -6.399 1.00 90.75 80 SER A N 1
ATOM 547 C CA . SER A 1 80 ? -2.957 6.575 -5.811 1.00 90.75 80 SER A CA 1
ATOM 548 C C . SER A 1 80 ? -2.256 5.630 -6.783 1.00 90.75 80 SER A C 1
ATOM 550 O O . SER A 1 80 ? -1.723 4.597 -6.368 1.00 90.75 80 SER A O 1
ATOM 552 N N . ARG A 1 81 ? -2.208 5.988 -8.073 1.00 90.38 81 ARG A N 1
ATOM 553 C CA . ARG A 1 81 ? -1.544 5.177 -9.090 1.00 90.38 81 ARG A CA 1
ATOM 554 C C . ARG A 1 81 ? -0.068 5.009 -8.772 1.00 90.38 81 ARG A C 1
ATOM 556 O O . ARG A 1 81 ? 0.686 5.965 -8.573 1.00 90.38 81 ARG A O 1
ATOM 563 N N . GLN A 1 82 ? 0.376 3.764 -8.851 1.00 91.69 82 GLN A N 1
ATOM 564 C CA . GLN A 1 82 ? 1.795 3.448 -8.854 1.00 91.69 82 GLN A CA 1
ATOM 565 C C . GLN A 1 82 ? 2.493 4.149 -10.028 1.00 91.69 82 GLN A C 1
ATOM 567 O O . GLN A 1 82 ? 1.965 4.207 -11.139 1.00 91.69 82 GLN A O 1
ATOM 572 N N . SER A 1 83 ? 3.703 4.652 -9.791 1.00 90.94 83 SER A N 1
ATOM 573 C CA . SER A 1 83 ? 4.460 5.405 -10.791 1.00 90.94 83 SER A CA 1
ATOM 574 C C . SER A 1 83 ? 5.767 4.717 -11.164 1.00 90.94 83 SER A C 1
ATOM 576 O O . SER A 1 83 ? 6.573 4.408 -10.290 1.00 90.94 83 SER A O 1
ATOM 578 N N . GLY A 1 84 ? 5.987 4.485 -12.456 1.00 91.56 84 GLY A N 1
ATOM 579 C CA . GLY A 1 84 ? 7.169 3.814 -12.993 1.00 91.56 84 GLY A CA 1
ATOM 580 C C . GLY A 1 84 ? 8.191 4.780 -13.554 1.00 91.56 84 GLY A C 1
ATOM 581 O O . GLY A 1 84 ? 7.850 5.844 -14.066 1.00 91.56 84 GLY A O 1
ATOM 582 N N . TYR A 1 85 ? 9.459 4.393 -13.502 1.00 92.38 85 TYR A N 1
ATOM 583 C CA . TYR A 1 85 ? 10.510 5.117 -14.193 1.00 92.38 85 TYR A CA 1
ATOM 584 C C . TYR A 1 85 ? 10.613 4.645 -15.630 1.00 92.38 85 TYR A C 1
ATOM 586 O O . TYR A 1 85 ? 10.774 3.450 -15.887 1.00 92.38 85 TYR A O 1
ATOM 594 N N . ARG A 1 86 ? 10.575 5.602 -16.554 1.00 93.50 86 ARG A N 1
ATOM 595 C CA . ARG A 1 86 ? 10.772 5.326 -17.971 1.00 93.50 86 ARG A CA 1
ATOM 596 C C . ARG A 1 86 ? 12.241 5.014 -18.259 1.00 93.50 86 ARG A C 1
ATOM 598 O O . ARG A 1 86 ? 13.134 5.765 -17.863 1.00 93.50 86 ARG A O 1
ATOM 605 N N . VAL A 1 87 ? 12.468 3.937 -18.999 1.00 93.44 87 VAL A N 1
ATOM 606 C CA . VAL A 1 87 ? 13.755 3.551 -19.584 1.00 93.44 87 VAL A CA 1
ATOM 607 C C . VAL A 1 87 ? 13.658 3.573 -21.105 1.00 93.44 87 VAL A C 1
ATOM 609 O O . VAL A 1 87 ? 12.616 3.239 -21.676 1.00 93.44 87 VAL A O 1
ATOM 612 N N . THR A 1 88 ? 14.747 3.963 -21.761 1.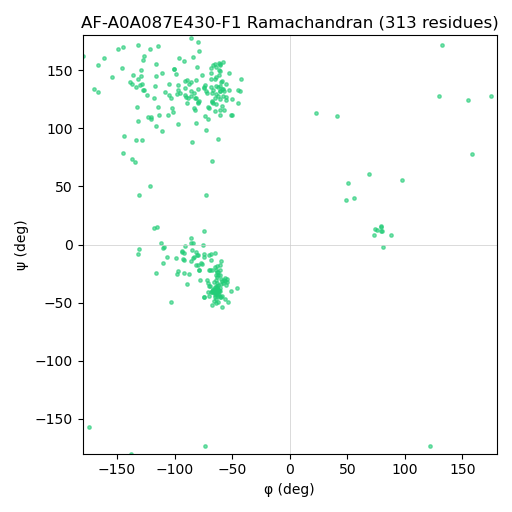00 92.88 88 THR A N 1
ATOM 613 C CA . THR A 1 88 ? 14.829 3.947 -23.224 1.00 92.88 88 THR A CA 1
ATOM 614 C C . THR A 1 88 ? 15.273 2.567 -23.674 1.00 92.88 88 THR A C 1
ATOM 616 O O . THR A 1 88 ? 16.137 1.954 -23.046 1.00 92.88 88 THR A O 1
ATOM 619 N N . VAL A 1 89 ? 14.681 2.072 -24.758 1.00 92.00 89 VAL A N 1
ATOM 620 C CA . VAL A 1 89 ? 15.036 0.784 -25.346 1.00 92.00 89 VAL A CA 1
ATOM 621 C C . VAL A 1 89 ? 15.644 0.998 -26.727 1.00 92.00 89 VAL A C 1
ATOM 623 O O . VAL A 1 89 ? 14.979 1.489 -27.637 1.00 92.00 89 VAL A O 1
ATOM 626 N N . GLU A 1 90 ? 16.903 0.595 -26.888 1.00 89.38 90 GLU A N 1
ATOM 627 C CA . GLU A 1 90 ? 17.638 0.639 -28.154 1.00 89.38 90 GLU A CA 1
ATOM 628 C C . GLU A 1 90 ? 18.352 -0.696 -28.380 1.00 89.38 90 GLU A C 1
ATOM 630 O O . GLU A 1 90 ? 18.927 -1.271 -27.459 1.00 89.38 90 GLU A O 1
ATOM 635 N N . ASP A 1 91 ? 18.277 -1.233 -29.602 1.00 86.62 91 ASP A N 1
ATOM 636 C CA . ASP A 1 91 ? 18.907 -2.507 -29.989 1.00 86.62 91 ASP A CA 1
ATOM 637 C C . ASP A 1 91 ? 18.637 -3.675 -29.012 1.00 86.62 91 ASP A C 1
ATOM 639 O O . ASP A 1 91 ? 19.503 -4.509 -28.736 1.00 86.62 91 ASP A O 1
ATOM 643 N N . GLY A 1 92 ? 17.413 -3.736 -28.473 1.00 85.75 92 GLY A N 1
ATOM 644 C CA . GLY A 1 92 ? 16.982 -4.782 -27.540 1.00 85.75 92 GLY A CA 1
ATOM 645 C C . GLY A 1 92 ? 17.562 -4.646 -26.126 1.00 85.75 92 GLY A C 1
ATOM 646 O O . GLY A 1 92 ? 17.469 -5.583 -25.331 1.00 85.75 92 GLY A O 1
ATOM 647 N N . ARG A 1 93 ? 18.149 -3.493 -25.794 1.00 88.06 93 ARG A N 1
ATOM 648 C CA . ARG A 1 93 ? 18.718 -3.175 -24.484 1.00 88.06 93 ARG A CA 1
ATOM 649 C C . ARG A 1 93 ? 17.972 -2.000 -23.860 1.00 88.06 93 ARG A C 1
ATOM 651 O O . ARG A 1 93 ? 17.686 -1.021 -24.536 1.00 88.06 93 ARG A O 1
ATOM 658 N N . ALA A 1 94 ? 17.664 -2.111 -22.570 1.00 90.94 94 ALA A N 1
ATOM 659 C CA . ALA A 1 94 ? 17.130 -1.006 -21.787 1.00 90.94 94 ALA A CA 1
ATOM 660 C C . ALA A 1 94 ? 18.275 -0.235 -21.127 1.00 90.94 94 ALA A C 1
ATOM 662 O O . ALA A 1 94 ? 19.107 -0.832 -20.439 1.00 90.94 94 ALA A O 1
ATOM 663 N N . ASP A 1 95 ? 18.282 1.080 -21.304 1.00 90.62 95 ASP A N 1
ATOM 664 C CA . ASP A 1 95 ? 19.226 1.985 -20.664 1.00 90.62 95 ASP A CA 1
ATOM 665 C C . ASP A 1 95 ? 18.474 3.143 -19.988 1.00 90.62 95 ASP A C 1
ATOM 667 O O . ASP A 1 95 ? 17.381 3.557 -20.391 1.00 90.62 95 ASP A O 1
ATOM 671 N N . TRP A 1 96 ? 19.063 3.654 -18.909 1.00 89.50 96 TRP A N 1
ATOM 672 C CA . TRP A 1 96 ? 18.507 4.786 -18.179 1.00 89.50 96 TRP A CA 1
ATOM 673 C C . TRP A 1 96 ? 18.670 6.071 -18.998 1.00 89.50 96 TRP A C 1
ATOM 675 O O . TRP A 1 96 ? 19.785 6.356 -19.446 1.00 89.50 96 TRP A O 1
ATOM 685 N N . PRO A 1 97 ? 17.606 6.874 -19.176 1.00 85.69 97 PRO A N 1
ATOM 686 C CA . PRO A 1 97 ? 17.736 8.170 -19.824 1.00 85.69 97 PRO A CA 1
ATOM 687 C C . PRO A 1 97 ? 18.608 9.109 -18.976 1.00 85.69 97 PRO A C 1
ATOM 689 O O . PRO A 1 97 ? 18.672 8.978 -17.752 1.00 85.69 97 PRO A O 1
ATOM 692 N N . GLU A 1 98 ? 19.235 10.108 -19.610 1.00 83.19 98 GLU A N 1
ATOM 693 C CA . GLU A 1 98 ? 20.012 11.140 -18.895 1.00 83.19 98 GLU A CA 1
ATOM 694 C C . GLU A 1 98 ? 19.177 11.864 -17.827 1.00 83.19 98 GLU A C 1
ATOM 696 O O . GLU A 1 98 ? 19.699 12.285 -16.795 1.00 83.19 98 GLU A O 1
ATOM 701 N N . GLN A 1 99 ? 17.871 12.000 -18.074 1.00 84.56 99 GLN A N 1
ATOM 702 C CA . GLN A 1 99 ? 16.895 12.515 -17.123 1.00 84.56 99 GLN A CA 1
ATOM 703 C C . GLN A 1 99 ? 15.834 11.451 -16.873 1.00 84.56 99 GLN A C 1
ATOM 705 O O . GLN A 1 99 ? 14.990 11.180 -17.727 1.00 84.56 99 GLN A O 1
ATOM 710 N N . ALA A 1 100 ? 15.886 10.856 -15.685 1.00 82.94 100 ALA A N 1
ATOM 711 C CA . ALA A 1 100 ? 14.878 9.917 -15.230 1.00 82.94 100 ALA A CA 1
ATOM 712 C C . ALA A 1 100 ? 13.541 10.647 -15.039 1.00 82.94 100 ALA A C 1
ATOM 714 O O . ALA A 1 100 ? 13.448 11.599 -14.262 1.00 82.94 100 ALA A O 1
ATOM 715 N N . SER A 1 101 ? 12.509 10.192 -15.743 1.00 85.69 101 SER A N 1
ATOM 716 C CA . SER A 1 101 ? 11.133 10.637 -15.541 1.00 85.69 101 SER A CA 1
ATOM 717 C C . SER A 1 101 ? 10.333 9.522 -14.887 1.00 85.69 101 SER A C 1
ATOM 719 O O . SER A 1 101 ? 10.379 8.373 -15.329 1.00 85.69 101 SER A O 1
ATOM 721 N N . MET A 1 102 ? 9.607 9.885 -13.838 1.00 88.50 102 MET A N 1
ATOM 722 C CA . MET A 1 102 ? 8.614 9.032 -13.207 1.00 88.50 102 MET A CA 1
ATOM 723 C C . MET A 1 102 ? 7.249 9.373 -13.804 1.00 88.50 102 MET A C 1
ATOM 725 O O . MET A 1 102 ? 6.893 10.548 -13.898 1.00 88.50 102 MET A O 1
ATOM 729 N N . GLU A 1 103 ? 6.513 8.357 -14.233 1.00 89.50 103 GLU A N 1
ATOM 730 C CA . GLU A 1 103 ? 5.215 8.502 -14.885 1.00 89.50 103 GLU A CA 1
ATOM 731 C C . GLU A 1 103 ? 4.186 7.606 -14.183 1.00 89.50 103 GLU A C 1
ATOM 733 O O . GLU A 1 103 ? 4.516 6.466 -13.837 1.00 89.50 103 GLU A O 1
ATOM 738 N N . PRO A 1 104 ? 2.951 8.089 -13.956 1.00 90.81 104 PRO A N 1
ATOM 739 C CA . PRO A 1 104 ? 1.890 7.254 -13.413 1.00 90.81 104 PRO A CA 1
ATOM 740 C C . PRO A 1 104 ? 1.575 6.133 -14.405 1.00 90.81 104 PRO A C 1
ATOM 742 O O . PRO A 1 104 ? 1.358 6.378 -15.594 1.00 90.81 104 PRO A O 1
ATOM 745 N N . MET A 1 105 ? 1.548 4.901 -13.911 1.00 90.81 105 MET A N 1
ATOM 746 C CA . MET A 1 105 ? 1.244 3.735 -14.729 1.00 90.81 105 MET A CA 1
ATOM 747 C C . MET A 1 105 ? -0.270 3.594 -14.923 1.00 90.81 105 MET A C 1
ATOM 749 O O . MET A 1 105 ? -1.073 4.017 -14.084 1.00 90.81 105 MET A O 1
ATOM 753 N N . ALA A 1 106 ? -0.689 2.983 -16.028 1.00 87.12 106 ALA A N 1
ATOM 754 C CA . ALA A 1 106 ? -2.093 2.673 -16.249 1.00 87.12 106 ALA A CA 1
ATOM 755 C C . ALA A 1 106 ? -2.470 1.359 -15.547 1.00 87.12 106 ALA A C 1
ATOM 757 O O . ALA A 1 106 ? -1.955 0.299 -15.876 1.00 87.12 106 ALA A O 1
ATOM 758 N N . GLY A 1 107 ? -3.393 1.433 -14.585 1.00 83.62 107 GLY A N 1
ATOM 759 C CA . GLY A 1 107 ? -3.939 0.274 -13.874 1.00 83.62 107 GLY A CA 1
ATOM 760 C C . GLY A 1 107 ? -3.966 0.457 -12.357 1.00 83.62 107 GLY A C 1
ATOM 761 O O . GLY A 1 107 ? -3.421 1.423 -11.835 1.00 83.62 107 GLY A O 1
ATOM 762 N N . SER A 1 108 ? -4.613 -0.489 -11.674 1.00 88.06 108 SER A N 1
ATOM 763 C CA . SER A 1 108 ? -4.857 -0.491 -10.224 1.00 88.06 108 SER A CA 1
ATOM 764 C C . SER A 1 108 ? -4.262 -1.741 -9.560 1.00 88.06 108 SER A C 1
ATOM 766 O O . SER A 1 108 ? -4.948 -2.503 -8.883 1.00 88.06 108 SER A O 1
ATOM 768 N N . TYR A 1 109 ? -2.988 -2.018 -9.839 1.00 90.94 109 TYR A N 1
ATOM 769 C CA . TYR A 1 109 ? -2.259 -3.199 -9.342 1.00 90.94 109 TYR A CA 1
ATOM 770 C C . TYR A 1 109 ? -1.147 -2.843 -8.344 1.00 90.94 109 TYR A C 1
ATOM 772 O O . TYR A 1 109 ? -0.400 -3.724 -7.914 1.00 90.94 109 TYR A O 1
ATOM 780 N N . GLY A 1 110 ? -0.999 -1.553 -8.028 1.00 92.94 110 GLY A N 1
ATOM 781 C CA . GLY A 1 110 ? 0.031 -1.028 -7.140 1.00 92.94 110 GLY A CA 1
ATOM 782 C C . GLY A 1 110 ? -0.348 -1.070 -5.665 1.00 92.94 110 GLY A C 1
ATOM 783 O O . GLY A 1 110 ? -1.455 -1.460 -5.298 1.00 92.94 110 GLY A O 1
ATOM 784 N N . VAL A 1 111 ? 0.584 -0.647 -4.811 1.00 94.31 111 VAL A N 1
ATOM 785 C CA . VAL A 1 111 ? 0.452 -0.714 -3.346 1.00 94.31 111 VAL A CA 1
ATOM 786 C C . VAL A 1 111 ? -0.763 0.067 -2.830 1.00 94.31 111 VAL A C 1
ATOM 788 O O . VAL A 1 111 ? -1.589 -0.509 -2.124 1.00 94.31 111 VAL A O 1
ATOM 791 N N . ALA A 1 112 ? -0.892 1.350 -3.190 1.00 93.88 112 ALA A N 1
ATOM 792 C CA . ALA A 1 112 ? -1.964 2.211 -2.689 1.00 93.88 112 ALA A CA 1
ATOM 793 C C . ALA A 1 112 ? -3.352 1.772 -3.170 1.00 93.88 112 ALA A C 1
ATOM 795 O O . ALA A 1 112 ? -4.239 1.582 -2.340 1.00 93.88 112 ALA A O 1
ATOM 796 N N . ASP A 1 113 ? -3.523 1.519 -4.470 1.00 94.38 113 ASP A N 1
ATOM 797 C CA . ASP A 1 113 ? -4.798 1.025 -5.010 1.00 94.38 113 ASP A CA 1
ATOM 798 C C . ASP A 1 113 ? -5.212 -0.302 -4.357 1.00 94.38 113 ASP A C 1
ATOM 800 O O . ASP A 1 113 ? -6.350 -0.448 -3.922 1.00 94.38 113 ASP A O 1
ATOM 804 N N . THR A 1 114 ? -4.272 -1.241 -4.192 1.00 95.56 114 THR A N 1
ATOM 805 C CA . THR A 1 114 ? -4.541 -2.533 -3.535 1.00 95.56 114 THR A CA 1
ATOM 806 C C . THR A 1 114 ? -4.983 -2.351 -2.082 1.00 95.56 114 THR A C 1
ATOM 808 O O . THR A 1 114 ? -5.921 -3.007 -1.626 1.00 95.56 114 THR A O 1
ATOM 811 N N . ALA A 1 115 ? -4.320 -1.461 -1.339 1.00 95.88 115 ALA A N 1
ATOM 812 C CA . ALA A 1 115 ? -4.683 -1.168 0.042 1.00 95.88 115 ALA A CA 1
ATOM 813 C C . ALA A 1 115 ? -6.083 -0.547 0.146 1.00 95.88 115 ALA A C 1
ATOM 815 O O . ALA A 1 115 ? -6.895 -0.991 0.960 1.00 95.88 115 ALA A O 1
ATOM 816 N N . LEU A 1 116 ? -6.374 0.450 -0.692 1.00 96.44 116 LEU A N 1
ATOM 817 C CA . LEU A 1 116 ? -7.650 1.164 -0.698 1.00 96.44 116 LEU A CA 1
ATOM 818 C C . LEU A 1 116 ? -8.806 0.263 -1.143 1.00 96.44 116 LEU A C 1
ATOM 820 O O . LEU A 1 116 ? -9.868 0.310 -0.530 1.00 96.44 116 LEU A O 1
ATOM 824 N N . ASP A 1 117 ? -8.595 -0.622 -2.116 1.00 94.25 117 ASP A N 1
ATOM 825 C CA . ASP A 1 117 ? -9.580 -1.632 -2.517 1.00 94.25 117 ASP A CA 1
ATOM 826 C C . ASP A 1 117 ? -9.931 -2.594 -1.373 1.00 94.25 117 ASP A C 1
ATOM 828 O O . ASP A 1 117 ? -11.081 -3.014 -1.221 1.00 94.25 117 ASP A O 1
ATOM 832 N N . THR A 1 118 ? -8.948 -2.970 -0.555 1.00 95.06 118 THR A N 1
ATOM 833 C CA . THR A 1 118 ? -9.186 -3.806 0.629 1.00 95.06 118 THR A CA 1
ATOM 834 C C . THR A 1 118 ? -9.948 -3.042 1.708 1.00 95.06 118 THR A C 1
ATOM 836 O O . THR A 1 118 ? -10.924 -3.563 2.257 1.00 95.06 118 THR A O 1
ATOM 839 N N . LEU A 1 119 ? -9.561 -1.792 1.979 1.00 95.31 119 LEU A N 1
ATOM 840 C CA . LEU A 1 119 ? -10.265 -0.938 2.936 1.00 95.31 119 LEU A CA 1
ATOM 841 C C . LEU A 1 119 ? -11.701 -0.643 2.505 1.00 95.31 119 LEU A C 1
ATOM 843 O O . LEU A 1 119 ? -12.591 -0.640 3.352 1.00 95.31 119 LEU A O 1
ATOM 847 N N . ASP A 1 120 ? -11.951 -0.464 1.209 1.00 94.75 120 ASP A N 1
ATOM 848 C CA . ASP A 1 120 ? -13.296 -0.260 0.684 1.00 94.75 120 ASP A CA 1
ATOM 849 C C . ASP A 1 120 ? -14.235 -1.408 1.073 1.00 94.75 120 ASP A C 1
ATOM 851 O O . ASP A 1 120 ? -15.314 -1.183 1.616 1.00 94.75 120 ASP A O 1
ATOM 855 N N . ARG A 1 121 ? -13.785 -2.655 0.896 1.00 91.88 121 ARG A N 1
ATOM 856 C CA . ARG A 1 121 ? -14.569 -3.848 1.257 1.00 91.88 121 ARG A CA 1
ATOM 857 C C . ARG A 1 121 ? -14.755 -3.981 2.768 1.00 91.88 121 ARG A C 1
ATOM 859 O O . ARG A 1 121 ? -15.841 -4.340 3.220 1.00 91.88 121 ARG A O 1
ATOM 866 N N . LEU A 1 122 ? -13.714 -3.688 3.552 1.00 92.44 122 LEU A N 1
ATOM 867 C CA . LEU A 1 122 ? -13.768 -3.730 5.019 1.00 92.44 122 LEU A CA 1
ATOM 868 C C . LEU A 1 122 ? -14.763 -2.713 5.588 1.00 92.44 122 LEU A C 1
ATOM 870 O O . LEU A 1 122 ? -15.488 -3.023 6.536 1.00 92.44 122 LEU A O 1
ATOM 874 N N . LEU A 1 123 ? -14.805 -1.519 5.001 1.00 94.00 123 LEU A N 1
ATOM 875 C CA . LEU A 1 123 ? -15.562 -0.375 5.501 1.00 94.00 123 LEU A CA 1
ATOM 876 C C . LEU A 1 123 ? -16.961 -0.254 4.884 1.00 94.00 123 LEU A C 1
ATOM 878 O O . LEU A 1 123 ? -17.736 0.586 5.338 1.00 94.00 123 LEU A O 1
ATOM 882 N N . ASP A 1 124 ? -17.305 -1.081 3.891 1.00 91.81 124 ASP A N 1
ATOM 883 C CA . AS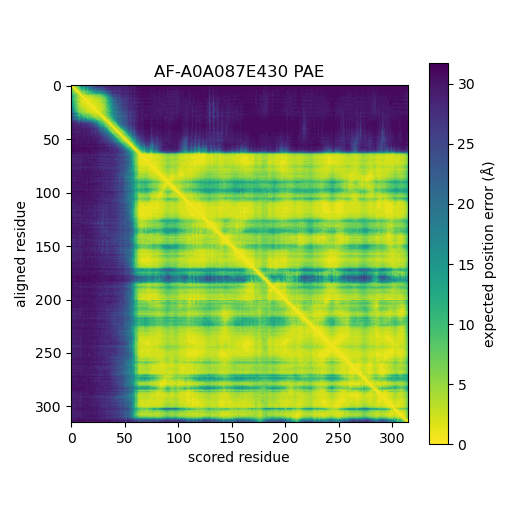P A 1 124 ? -18.593 -1.030 3.196 1.00 91.81 124 ASP A CA 1
ATOM 884 C C . ASP A 1 124 ? -19.779 -1.266 4.162 1.00 91.81 124 ASP A C 1
ATOM 886 O O . ASP A 1 124 ? -19.993 -2.388 4.655 1.00 91.81 124 ASP A O 1
ATOM 890 N N . PRO A 1 125 ? -20.608 -0.234 4.426 1.00 89.94 125 PRO A N 1
ATOM 891 C CA . PRO A 1 125 ? -21.761 -0.362 5.310 1.00 89.94 125 PRO A CA 1
ATOM 892 C C . PRO A 1 125 ? -22.970 -1.017 4.620 1.00 89.94 125 PRO A C 1
ATOM 894 O O . PRO A 1 125 ? -23.965 -1.300 5.285 1.00 89.94 125 PRO A O 1
ATOM 897 N N . THR A 1 126 ? -22.919 -1.218 3.300 1.00 88.00 126 THR A N 1
ATOM 898 C CA . THR A 1 126 ? -24.053 -1.644 2.465 1.00 88.00 126 THR A CA 1
ATOM 899 C C . THR A 1 126 ? -24.081 -3.144 2.185 1.00 88.00 126 THR A C 1
ATOM 901 O O . THR A 1 126 ? -25.154 -3.696 1.937 1.00 88.00 126 THR A O 1
ATOM 904 N N . MET A 1 127 ? -22.931 -3.817 2.274 1.00 86.31 127 MET A N 1
ATOM 905 C CA . MET A 1 127 ? -22.820 -5.267 2.087 1.00 86.31 127 MET A CA 1
ATOM 906 C C . MET A 1 127 ? -23.662 -6.027 3.137 1.00 86.31 127 MET A C 1
ATOM 908 O O . MET A 1 127 ? -23.929 -5.501 4.215 1.00 86.31 127 MET A O 1
ATOM 912 N N . ASP A 1 128 ? -24.097 -7.262 2.898 1.00 88.81 128 ASP A N 1
ATOM 913 C CA . ASP A 1 128 ? -24.666 -8.096 3.973 1.00 88.81 128 ASP A CA 1
ATOM 914 C C . ASP A 1 128 ? -23.560 -8.812 4.769 1.00 88.81 128 ASP A C 1
ATOM 916 O O . ASP A 1 128 ? -22.426 -8.907 4.312 1.00 88.81 128 ASP A O 1
ATOM 920 N N . ASP A 1 129 ? -23.857 -9.290 5.981 1.00 86.50 129 ASP A N 1
ATOM 921 C CA . ASP A 1 129 ? -22.827 -9.811 6.898 1.00 86.50 129 ASP A CA 1
ATOM 922 C C . ASP A 1 129 ? -22.095 -11.045 6.365 1.00 86.50 129 ASP A C 1
ATOM 924 O O . ASP A 1 129 ? -20.910 -11.230 6.646 1.00 86.50 129 ASP A O 1
ATOM 928 N N . GLN A 1 130 ? -22.781 -11.893 5.596 1.00 86.81 130 GLN A N 1
ATOM 929 C CA . GLN A 1 130 ? -22.158 -13.080 5.025 1.00 86.81 130 GLN A CA 1
ATOM 930 C C . GLN A 1 130 ? -21.249 -12.695 3.858 1.00 86.81 130 GLN A C 1
ATOM 932 O O . GLN A 1 130 ? -20.118 -13.182 3.788 1.00 86.81 130 GLN A O 1
ATOM 937 N N . ALA A 1 131 ? -21.726 -11.824 2.967 1.00 85.56 131 ALA A N 1
ATOM 938 C CA . ALA A 1 131 ? -20.921 -11.287 1.878 1.00 85.56 131 ALA A CA 1
ATOM 939 C C . ALA A 1 131 ? -19.714 -10.504 2.411 1.00 85.56 131 ALA A C 1
ATOM 941 O O . ALA A 1 131 ? -18.612 -10.689 1.905 1.00 85.56 131 ALA A O 1
ATOM 942 N N . TRP A 1 132 ? -19.885 -9.730 3.487 1.00 87.88 132 TRP A N 1
ATOM 943 C CA . TRP A 1 132 ? -18.801 -9.001 4.144 1.00 87.88 132 TRP A CA 1
ATOM 944 C C . TRP A 1 132 ? -17.766 -9.957 4.728 1.00 87.88 132 TRP A C 1
ATOM 946 O O . TRP A 1 132 ? -16.588 -9.849 4.408 1.00 87.88 132 TRP A O 1
ATOM 956 N N . ALA A 1 133 ? -18.189 -10.965 5.495 1.00 84.44 133 ALA A N 1
ATOM 957 C CA . ALA A 1 133 ? -17.259 -11.935 6.072 1.00 84.44 133 ALA A CA 1
ATOM 958 C C . ALA A 1 133 ? -16.467 -12.701 4.994 1.00 84.44 133 ALA A C 1
ATOM 960 O O . ALA A 1 133 ? -15.270 -12.933 5.153 1.00 84.44 133 ALA A O 1
ATOM 961 N N . GLN A 1 134 ? -17.112 -13.074 3.884 1.00 82.00 134 GLN A N 1
ATOM 962 C CA . GLN A 1 134 ? -16.434 -13.722 2.756 1.00 82.00 134 GLN A CA 1
ATOM 963 C C . GLN A 1 134 ? -15.526 -12.754 1.987 1.00 82.00 134 GLN A C 1
ATOM 965 O O . GLN A 1 134 ? -14.425 -13.138 1.601 1.00 82.00 134 GLN A O 1
ATOM 970 N N . GLY A 1 135 ? -15.971 -11.515 1.778 1.00 78.25 135 GLY A N 1
ATOM 971 C CA . GLY A 1 135 ? -15.237 -10.475 1.061 1.00 78.25 135 GLY A CA 1
ATOM 972 C C . GLY A 1 135 ? -13.978 -10.031 1.799 1.00 78.25 135 GLY A C 1
ATOM 973 O O . GLY A 1 135 ? -12.928 -9.902 1.177 1.00 78.25 135 GLY A O 1
ATOM 974 N N . VAL A 1 136 ? -14.053 -9.890 3.124 1.00 79.00 136 VAL A N 1
ATOM 975 C CA . VAL A 1 136 ? -12.906 -9.579 3.986 1.00 79.00 136 VAL A CA 1
ATOM 976 C C . VAL A 1 136 ? -11.860 -10.688 3.920 1.00 79.00 136 VAL A C 1
ATOM 978 O O . VAL A 1 136 ? -10.699 -10.411 3.629 1.00 79.00 136 VAL A O 1
ATOM 981 N N . LEU A 1 137 ? -12.265 -11.951 4.088 1.00 71.38 137 LEU A N 1
ATOM 982 C CA . LEU A 1 137 ? -11.343 -13.086 3.962 1.00 71.38 137 LEU A CA 1
ATOM 983 C C . LEU A 1 137 ? -10.764 -13.215 2.546 1.00 71.38 137 LEU A C 1
ATOM 985 O O . LEU A 1 137 ? -9.604 -13.571 2.395 1.00 71.38 137 LEU A O 1
ATOM 989 N N . GLY A 1 138 ? -11.554 -12.914 1.512 1.00 78.31 138 GLY A N 1
ATOM 990 C CA . GLY A 1 138 ? -11.107 -12.965 0.119 1.00 78.31 138 GLY A CA 1
ATOM 991 C C . GLY A 1 138 ? -10.216 -11.795 -0.308 1.00 78.31 138 GLY A C 1
ATOM 992 O O . GLY A 1 138 ? -9.564 -11.889 -1.345 1.00 78.31 138 GLY A O 1
ATOM 993 N N . SER A 1 139 ? -10.193 -10.700 0.459 1.00 81.81 139 SER A N 1
ATOM 994 C CA . SER A 1 139 ? -9.372 -9.516 0.167 1.00 81.81 139 SER A CA 1
ATOM 995 C C . SER A 1 139 ? -7.916 -9.655 0.612 1.00 81.81 139 SER A C 1
ATOM 997 O O . SER A 1 139 ? -7.055 -8.924 0.125 1.00 81.81 139 SER A O 1
ATOM 999 N N . LEU A 1 140 ? -7.639 -10.608 1.504 1.00 90.69 140 LEU A N 1
ATOM 1000 C CA . LEU A 1 140 ? -6.308 -10.852 2.037 1.00 90.69 140 LEU A CA 1
ATOM 1001 C C . LEU A 1 140 ? -5.685 -12.095 1.420 1.00 90.69 140 LEU A C 1
ATOM 1003 O O . LEU A 1 140 ? -6.336 -13.122 1.239 1.00 90.69 140 LEU A O 1
ATOM 1007 N N . GLY A 1 141 ? -4.400 -11.990 1.102 1.00 91.50 141 GLY A N 1
ATOM 1008 C CA . GLY A 1 141 ? -3.583 -13.107 0.657 1.00 91.50 141 GLY A CA 1
ATOM 1009 C C . GLY A 1 141 ? -2.479 -13.433 1.653 1.00 91.50 141 GLY A C 1
ATOM 1010 O O . GLY A 1 141 ? -2.188 -12.671 2.570 1.00 91.50 141 GLY A O 1
ATOM 1011 N N . ALA A 1 142 ? -1.814 -14.560 1.420 1.00 93.12 142 ALA A N 1
ATOM 1012 C CA . ALA A 1 142 ? -0.610 -14.916 2.155 1.00 93.12 142 ALA A CA 1
ATOM 1013 C C . ALA A 1 142 ? 0.510 -13.874 1.966 1.00 93.12 142 ALA A C 1
ATOM 1015 O O . ALA A 1 142 ? 0.588 -13.205 0.938 1.00 93.12 142 ALA A O 1
ATOM 1016 N N . ASP A 1 143 ? 1.439 -13.764 2.900 1.00 93.81 143 ASP A N 1
ATOM 1017 C CA . ASP A 1 143 ? 2.663 -12.985 2.727 1.00 93.81 143 ASP A CA 1
ATOM 1018 C C . ASP A 1 143 ? 3.673 -13.681 1.794 1.00 93.81 143 ASP A C 1
ATOM 1020 O O . ASP A 1 143 ? 3.372 -14.691 1.145 1.00 93.81 143 ASP A O 1
ATOM 1024 N N . GLY A 1 144 ? 4.874 -13.116 1.673 1.00 91.25 144 GLY A N 1
ATOM 1025 C CA . GLY A 1 144 ? 5.958 -13.699 0.885 1.00 91.25 144 GLY A CA 1
ATOM 1026 C C . GLY A 1 144 ? 6.419 -15.067 1.395 1.00 91.25 144 GLY A C 1
ATOM 1027 O O . GLY A 1 144 ? 6.874 -15.875 0.593 1.00 91.25 144 GLY A O 1
ATOM 1028 N N . GLY A 1 145 ? 6.246 -15.359 2.687 1.00 92.25 145 GLY A N 1
ATOM 1029 C CA . GLY A 1 145 ? 6.525 -16.658 3.305 1.00 92.25 145 GLY A CA 1
ATOM 1030 C C . GLY A 1 145 ? 5.368 -17.658 3.204 1.00 92.25 145 GLY A C 1
ATOM 1031 O O . GLY A 1 145 ? 5.476 -18.770 3.719 1.00 92.25 145 GLY A O 1
ATOM 1032 N N . GLY A 1 146 ? 4.258 -17.292 2.556 1.00 92.88 146 GLY A N 1
ATOM 1033 C CA . GLY A 1 146 ? 3.090 -18.159 2.415 1.00 92.88 146 GLY A CA 1
ATOM 1034 C C . GLY A 1 146 ? 2.188 -18.208 3.653 1.00 92.88 146 GLY A C 1
ATOM 1035 O O . GLY A 1 146 ? 1.350 -19.106 3.744 1.00 92.88 146 GLY A O 1
ATOM 1036 N N . VAL A 1 147 ? 2.330 -17.262 4.588 1.00 91.88 147 VAL A N 1
ATOM 1037 C CA . VAL A 1 147 ? 1.518 -17.185 5.812 1.00 91.88 147 VAL A CA 1
ATOM 1038 C C . VAL A 1 147 ? 0.376 -16.187 5.631 1.00 91.88 147 VAL A C 1
ATOM 1040 O O . VAL A 1 147 ? 0.590 -15.055 5.212 1.00 91.88 147 VAL A O 1
ATOM 1043 N N . GLU A 1 148 ? -0.850 -16.599 5.946 1.00 91.31 148 GLU A N 1
ATOM 1044 C CA . GLU A 1 148 ? -2.002 -15.694 6.035 1.00 91.31 148 GLU A CA 1
ATOM 1045 C C . GLU A 1 148 ? -2.064 -15.064 7.430 1.00 91.31 148 GLU A C 1
ATOM 1047 O O . GLU A 1 148 ? -1.978 -15.773 8.439 1.00 91.31 148 GLU A O 1
ATOM 1052 N N . HIS A 1 149 ? -2.246 -13.743 7.489 1.00 87.94 149 HIS A N 1
ATOM 1053 C CA . HIS A 1 149 ? -2.384 -13.012 8.748 1.00 87.94 149 HIS A CA 1
ATOM 1054 C C . HIS A 1 149 ? -3.862 -12.781 9.072 1.00 87.94 149 HIS A C 1
ATOM 1056 O O . HIS A 1 149 ? -4.653 -12.470 8.177 1.00 87.94 149 HIS A O 1
ATOM 1062 N N . PRO A 1 150 ? -4.280 -12.955 10.338 1.00 79.62 150 PRO A N 1
ATOM 1063 C CA . PRO A 1 150 ? -5.666 -12.743 10.719 1.00 79.62 150 PRO A CA 1
ATOM 1064 C C . PRO A 1 150 ? -6.038 -11.259 10.632 1.00 79.62 150 PRO A C 1
ATOM 1066 O O . PRO A 1 150 ? -5.272 -10.387 11.033 1.00 79.62 150 PRO A O 1
ATOM 1069 N N . VAL A 1 151 ? -7.262 -10.978 10.186 1.00 79.44 151 VAL A N 1
ATOM 1070 C CA . VAL A 1 151 ? -7.876 -9.654 10.371 1.00 79.44 151 VAL A CA 1
ATOM 1071 C C . VAL A 1 151 ? -8.171 -9.447 11.848 1.00 79.44 151 VAL A C 1
ATOM 1073 O O . VAL A 1 151 ? -8.526 -10.403 12.542 1.00 79.44 151 VAL A O 1
ATOM 1076 N N . SER A 1 152 ? -8.080 -8.197 12.309 1.00 76.75 152 SER A N 1
ATOM 1077 C CA . SER A 1 152 ? -8.616 -7.790 13.609 1.00 76.75 152 SER A CA 1
ATOM 1078 C C . SER A 1 152 ? -10.022 -8.372 13.818 1.00 76.75 152 SER A C 1
ATOM 1080 O O . SER A 1 152 ? -10.883 -8.296 12.939 1.00 76.75 152 SER A O 1
ATOM 1082 N N . ASP A 1 153 ? -10.262 -8.949 14.996 1.00 78.31 153 ASP A N 1
ATOM 1083 C CA . ASP A 1 153 ? -11.525 -9.591 15.382 1.00 78.31 153 ASP A CA 1
ATOM 1084 C C . ASP A 1 153 ? -12.647 -8.581 15.683 1.00 78.31 153 ASP A C 1
ATOM 1086 O O . ASP A 1 153 ? -13.715 -8.939 16.195 1.00 78.31 153 ASP A O 1
ATOM 1090 N N . ALA A 1 154 ? -12.421 -7.312 15.336 1.00 85.12 154 ALA A N 1
ATOM 1091 C CA . ALA A 1 154 ? -13.383 -6.245 15.482 1.00 85.12 154 ALA A CA 1
ATOM 1092 C C . ALA A 1 154 ? -14.692 -6.574 14.736 1.00 85.12 154 ALA A C 1
ATOM 1094 O O . ALA A 1 154 ? -14.685 -6.972 13.565 1.00 85.12 154 ALA A O 1
ATOM 1095 N N . PRO A 1 155 ? -15.848 -6.393 15.396 1.00 86.38 155 PRO A N 1
ATOM 1096 C CA . PRO A 1 155 ? -17.137 -6.700 14.799 1.00 86.38 155 PRO A CA 1
ATOM 1097 C C . PRO A 1 155 ? -17.443 -5.732 13.656 1.00 86.38 155 PRO A C 1
ATOM 1099 O O . PRO A 1 155 ? -17.056 -4.569 13.686 1.00 86.38 155 PRO A O 1
ATOM 1102 N N . ARG A 1 156 ? -18.233 -6.167 12.674 1.00 87.50 156 ARG A N 1
ATOM 1103 C CA . ARG A 1 156 ? -18.543 -5.359 11.487 1.00 87.50 156 ARG A CA 1
ATOM 1104 C C . ARG A 1 156 ? -19.047 -3.939 11.779 1.00 87.50 156 ARG A C 1
ATOM 1106 O O . ARG A 1 156 ? -18.666 -2.993 11.097 1.00 87.50 156 ARG A O 1
ATOM 1113 N N . TRP A 1 157 ? -19.899 -3.774 12.793 1.00 89.19 157 TRP A N 1
ATOM 1114 C CA . TRP A 1 157 ? -20.413 -2.451 13.162 1.00 89.19 157 TRP A CA 1
ATOM 1115 C C . TRP A 1 157 ? -19.296 -1.481 13.558 1.00 89.19 157 TRP A C 1
ATOM 1117 O O . TRP A 1 157 ? -19.466 -0.279 13.376 1.00 89.19 157 TRP A O 1
ATOM 1127 N N . TRP A 1 158 ? -18.188 -1.994 14.103 1.00 92.00 158 TRP A N 1
ATOM 1128 C CA . TRP A 1 158 ? -17.029 -1.199 14.479 1.00 92.00 158 TRP A CA 1
ATOM 1129 C C . TRP A 1 158 ? -16.367 -0.653 13.219 1.00 92.00 158 TRP A C 1
ATOM 1131 O O . TRP A 1 158 ? -16.269 0.561 13.093 1.00 92.00 158 TRP A O 1
ATOM 1141 N N . TRP A 1 159 ? -16.067 -1.519 12.241 1.00 91.62 159 TRP A N 1
ATOM 1142 C CA . TRP A 1 159 ? -15.505 -1.128 10.942 1.00 91.62 159 TRP A CA 1
ATOM 1143 C C . TRP A 1 159 ? -16.356 -0.061 10.246 1.00 91.62 159 TRP A C 1
ATOM 1145 O O . TRP A 1 159 ? -15.851 0.997 9.887 1.00 91.62 159 TRP A O 1
ATOM 1155 N N . ALA A 1 160 ? -17.671 -0.272 10.155 1.00 90.44 160 ALA A N 1
ATOM 1156 C CA . ALA A 1 160 ? -18.589 0.662 9.493 1.00 90.44 160 ALA A CA 1
ATOM 1157 C C . ALA A 1 160 ? -18.679 2.054 10.167 1.00 90.44 160 ALA A C 1
ATOM 1159 O O . ALA A 1 160 ? -19.152 3.024 9.561 1.00 90.44 160 ALA A O 1
ATOM 1160 N N . GLN A 1 161 ? -18.259 2.173 11.430 1.00 93.31 161 GLN A N 1
ATOM 1161 C CA . GLN A 1 161 ? -18.256 3.433 12.181 1.00 93.31 161 GLN A CA 1
ATOM 1162 C C . GLN A 1 161 ? -16.934 4.194 12.095 1.00 93.31 161 GLN A C 1
ATOM 1164 O O . GLN A 1 161 ? -16.910 5.362 12.476 1.00 93.31 161 GLN A O 1
ATOM 1169 N N . ARG A 1 162 ? -15.860 3.569 11.600 1.00 95.56 162 ARG A N 1
ATOM 1170 C CA . ARG A 1 162 ? -14.544 4.205 11.470 1.00 95.56 162 ARG A CA 1
ATOM 1171 C C . ARG A 1 162 ? -14.591 5.353 10.482 1.00 95.56 162 ARG A C 1
ATOM 1173 O O . ARG A 1 162 ? -15.322 5.307 9.486 1.00 95.56 162 ARG A O 1
ATOM 1180 N N . ARG A 1 163 ? -13.851 6.408 10.793 1.00 97.62 163 ARG A N 1
ATOM 1181 C CA . ARG A 1 163 ? -13.809 7.628 9.989 1.00 97.62 163 ARG A CA 1
ATOM 1182 C C . ARG A 1 163 ? -12.372 8.034 9.756 1.00 97.62 163 ARG A C 1
ATOM 1184 O O . ARG A 1 163 ? -11.542 7.905 10.644 1.00 97.62 163 ARG A O 1
ATOM 1191 N N . PHE A 1 164 ? -12.115 8.525 8.557 1.00 97.44 164 PHE A N 1
ATOM 1192 C CA . PHE A 1 164 ? -10.858 9.149 8.205 1.00 97.44 164 PHE A CA 1
ATOM 1193 C C . PHE A 1 164 ? -10.647 10.397 9.070 1.00 97.44 164 PHE A C 1
ATOM 1195 O O . PHE A 1 164 ? -11.534 11.251 9.152 1.00 97.44 164 PHE A O 1
ATOM 1202 N N . ASP A 1 165 ? -9.487 10.484 9.717 1.00 94.69 165 ASP A N 1
ATOM 1203 C CA . ASP A 1 165 ? -9.056 11.643 10.501 1.00 94.69 165 ASP A CA 1
ATOM 1204 C C . ASP A 1 165 ? -7.601 11.964 10.127 1.00 94.69 165 ASP A C 1
ATOM 1206 O O . ASP A 1 165 ? -6.678 11.428 10.744 1.00 94.69 165 ASP A O 1
ATOM 1210 N N . PRO A 1 166 ? -7.355 12.821 9.119 1.00 92.12 166 PRO A N 1
ATOM 1211 C CA . PRO A 1 166 ? -5.996 13.151 8.694 1.00 92.12 166 PRO A CA 1
ATOM 1212 C C . PRO A 1 166 ? -5.204 13.864 9.800 1.00 92.12 166 PRO A C 1
ATOM 1214 O O . PRO A 1 166 ? -3.980 13.740 9.854 1.00 92.12 166 PRO A O 1
ATOM 1217 N N . THR A 1 167 ? -5.884 14.519 10.749 1.00 90.44 167 THR A N 1
ATOM 1218 C CA . THR A 1 167 ? -5.247 15.115 11.928 1.00 90.44 167 THR A CA 1
ATOM 1219 C C . THR A 1 167 ? -4.607 14.052 12.832 1.00 90.44 167 THR A C 1
ATOM 1221 O O . THR A 1 167 ? -3.660 14.353 13.565 1.00 90.44 167 THR A O 1
ATOM 1224 N N . ALA A 1 168 ? -5.029 12.783 12.759 1.00 88.38 168 ALA A N 1
ATOM 1225 C CA . ALA A 1 168 ? -4.370 11.703 13.489 1.00 88.38 168 ALA A CA 1
ATOM 1226 C C . ALA A 1 168 ? -2.875 11.586 13.134 1.00 88.38 168 ALA A C 1
ATOM 1228 O O . ALA A 1 168 ? -2.090 11.285 14.031 1.00 88.38 168 ALA A O 1
ATOM 1229 N N . LEU A 1 169 ? -2.448 11.926 11.906 1.00 86.12 169 LEU A N 1
ATOM 1230 C CA . LEU A 1 169 ? -1.018 11.986 11.551 1.00 86.12 169 LEU A CA 1
ATOM 1231 C C . LEU A 1 169 ? -0.257 12.983 12.397 1.00 86.12 169 LEU A C 1
ATOM 1233 O O . LEU A 1 169 ? 0.819 12.666 12.890 1.00 86.12 169 LEU A O 1
ATOM 1237 N N . CYS A 1 170 ? -0.827 14.172 12.573 1.00 85.75 170 CYS A N 1
ATOM 1238 C CA . CYS A 1 170 ? -0.208 15.272 13.298 1.00 85.75 170 CYS A CA 1
ATOM 1239 C C . CYS A 1 170 ? -0.139 15.003 14.807 1.00 85.75 170 CYS A C 1
ATOM 1241 O O . CYS A 1 170 ? 0.722 15.549 15.494 1.00 85.75 170 CYS A O 1
ATOM 1243 N N . ARG A 1 171 ? -0.996 14.110 15.319 1.00 82.25 171 ARG A N 1
ATOM 1244 C CA . ARG A 1 171 ? -0.984 13.651 16.717 1.00 82.25 171 ARG A CA 1
ATOM 1245 C C . ARG A 1 171 ? -0.085 12.432 16.937 1.00 82.25 171 ARG A C 1
ATOM 1247 O O . ARG A 1 171 ? 0.510 12.311 18.002 1.00 82.25 171 ARG A O 1
ATOM 1254 N N . ALA A 1 172 ? 0.006 11.540 15.952 1.00 74.75 172 ALA A N 1
ATOM 1255 C CA . ALA A 1 172 ? 0.719 10.266 16.048 1.00 74.75 172 ALA A CA 1
ATOM 1256 C C . ALA A 1 172 ? 2.242 10.390 15.864 1.00 74.75 172 ALA A C 1
ATOM 1258 O O . ALA A 1 172 ? 2.971 9.435 16.112 1.00 74.75 172 ALA A O 1
ATOM 1259 N N . VAL A 1 173 ? 2.720 11.573 15.465 1.00 63.00 173 VAL A N 1
ATOM 1260 C CA . VAL A 1 173 ? 4.103 11.888 15.072 1.00 63.00 173 VAL A CA 1
ATOM 1261 C C . VAL A 1 173 ? 5.189 11.342 16.007 1.00 63.00 173 VAL A C 1
ATOM 1263 O O . VAL A 1 173 ? 6.252 10.941 15.526 1.00 63.00 173 VAL A O 1
ATOM 1266 N N . ASP A 1 174 ? 4.933 11.350 17.314 1.00 63.34 174 ASP A N 1
ATOM 1267 C CA . ASP A 1 174 ? 5.895 10.927 18.337 1.00 63.34 174 ASP A CA 1
ATOM 1268 C C . ASP A 1 174 ? 5.553 9.563 18.957 1.00 63.34 174 ASP A C 1
ATOM 1270 O O . ASP A 1 174 ? 6.364 9.001 19.688 1.00 63.34 174 ASP A O 1
ATOM 1274 N N . SER A 1 175 ? 4.356 9.033 18.694 1.00 66.69 175 SER A N 1
ATOM 1275 C CA . SER A 1 175 ? 3.836 7.814 19.326 1.00 66.69 175 SER A CA 1
ATOM 1276 C C . SER A 1 175 ? 3.738 6.623 18.381 1.00 66.69 175 SER A C 1
ATOM 1278 O O . SER A 1 175 ? 3.551 5.504 18.846 1.00 66.69 175 SER A O 1
ATOM 1280 N N . ASP A 1 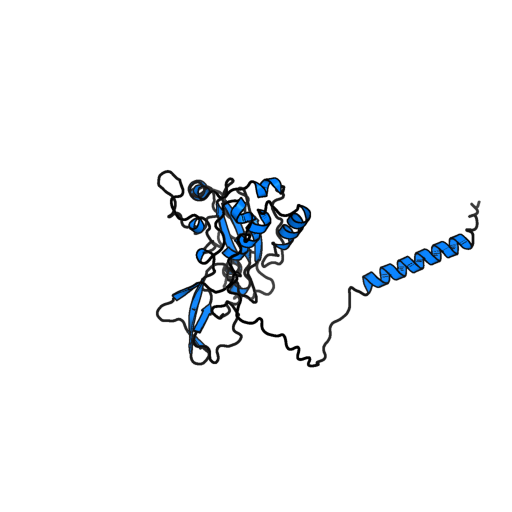176 ? 3.810 6.858 17.073 1.00 72.69 176 ASP A N 1
ATOM 1281 C CA . ASP A 1 176 ? 3.691 5.828 16.053 1.00 72.69 176 ASP A CA 1
ATOM 1282 C C . ASP A 1 176 ? 5.047 5.621 15.352 1.00 72.69 176 ASP A C 1
ATOM 1284 O O . ASP A 1 176 ? 5.421 6.382 14.451 1.00 72.69 176 ASP A O 1
ATOM 1288 N N . PRO A 1 177 ? 5.824 4.606 15.771 1.00 65.00 177 PRO A N 1
ATOM 1289 C CA . PRO A 1 177 ? 7.144 4.349 15.207 1.00 65.00 177 PRO A CA 1
ATOM 1290 C C . PRO A 1 177 ? 7.079 3.723 13.802 1.00 65.00 177 PRO A C 1
ATOM 1292 O O . PRO A 1 177 ? 8.113 3.602 13.136 1.00 65.00 177 PRO A O 1
ATOM 1295 N N . TYR A 1 178 ? 5.881 3.339 13.344 1.00 69.62 178 TYR A N 1
ATOM 1296 C CA . TYR A 1 178 ? 5.626 2.676 12.065 1.00 69.62 178 TYR A CA 1
ATOM 1297 C C . TYR A 1 178 ? 5.529 3.677 10.899 1.00 69.62 178 TYR A C 1
ATOM 1299 O O . TYR A 1 178 ? 5.591 3.284 9.732 1.00 69.62 178 TYR A O 1
ATOM 1307 N N . VAL A 1 179 ? 5.469 4.978 11.210 1.00 59.59 179 VAL A N 1
ATOM 1308 C CA . VAL A 1 179 ? 5.428 6.143 10.302 1.00 59.59 179 VAL A CA 1
ATOM 1309 C C . VAL A 1 179 ? 6.803 6.386 9.641 1.00 59.59 179 VAL A C 1
ATOM 1311 O O . VAL A 1 179 ? 7.302 7.507 9.529 1.00 59.59 179 VAL A O 1
ATOM 1314 N N . GLN A 1 180 ? 7.476 5.326 9.189 1.00 52.41 180 GLN A N 1
ATOM 1315 C CA . GLN A 1 180 ? 8.759 5.436 8.495 1.00 52.41 180 GLN A CA 1
ATOM 1316 C C . GLN A 1 180 ? 8.537 6.047 7.103 1.00 52.41 180 GLN A C 1
ATOM 1318 O O . GLN A 1 180 ? 7.989 5.423 6.195 1.00 52.41 180 GLN A O 1
ATOM 1323 N N . GLY A 1 181 ? 8.955 7.305 6.939 1.00 53.66 181 GLY A N 1
ATOM 1324 C CA . GLY A 1 181 ? 8.924 8.017 5.658 1.00 53.66 181 GLY A CA 1
ATOM 1325 C C . GLY A 1 181 ? 7.627 8.761 5.322 1.00 53.66 181 GLY A C 1
ATOM 1326 O O . GLY A 1 181 ? 7.523 9.264 4.204 1.00 53.66 181 GLY A O 1
ATOM 1327 N N . GLN A 1 182 ? 6.659 8.883 6.242 1.00 59.59 182 GLN A N 1
ATOM 1328 C CA . GLN A 1 182 ? 5.454 9.676 5.961 1.00 59.59 182 GLN A CA 1
ATOM 1329 C C . GLN A 1 182 ? 5.755 11.180 6.003 1.00 59.59 182 GLN A C 1
ATOM 1331 O O . GLN A 1 182 ? 6.444 11.697 6.890 1.00 59.59 182 GLN A O 1
ATOM 1336 N N . TYR A 1 183 ? 5.245 11.892 5.003 1.00 58.59 183 TYR A N 1
ATOM 1337 C CA . TYR A 1 183 ? 5.480 13.316 4.822 1.00 58.59 183 TYR A CA 1
ATOM 1338 C C . TYR A 1 183 ? 4.680 14.131 5.849 1.00 58.59 183 TYR A C 1
ATOM 1340 O O . TYR A 1 183 ? 3.465 14.249 5.757 1.00 58.59 183 TYR A O 1
ATOM 1348 N N . ARG A 1 184 ? 5.383 14.750 6.807 1.00 63.50 184 ARG A N 1
ATOM 1349 C CA . ARG A 1 184 ? 4.809 15.634 7.846 1.00 63.50 184 ARG A CA 1
ATOM 1350 C C . ARG A 1 184 ? 4.404 17.025 7.340 1.00 63.50 184 ARG A C 1
ATOM 1352 O O . ARG A 1 184 ? 3.972 17.856 8.130 1.00 63.50 184 ARG A O 1
ATOM 1359 N N . GLY A 1 185 ? 4.607 17.327 6.057 1.00 72.75 185 GLY A N 1
ATOM 1360 C CA . GLY A 1 185 ? 4.479 18.699 5.557 1.00 72.75 185 GLY A CA 1
ATOM 1361 C C . GLY A 1 185 ? 3.052 19.248 5.519 1.00 72.75 185 GLY A C 1
ATOM 1362 O O . GLY A 1 185 ? 2.909 20.441 5.289 1.00 72.75 185 GLY A O 1
ATOM 1363 N N . GLY A 1 186 ? 2.036 18.413 5.763 1.00 83.94 186 GLY A N 1
ATOM 1364 C CA . GLY A 1 186 ? 0.638 18.841 5.846 1.00 83.94 186 GLY A CA 1
ATOM 1365 C C . GLY A 1 186 ? 0.153 19.231 7.246 1.00 83.94 186 GLY A C 1
ATOM 1366 O O . GLY A 1 186 ? -1.002 19.613 7.386 1.00 83.94 186 GLY A O 1
ATOM 1367 N N . CYS A 1 187 ? 0.989 19.139 8.287 1.00 88.00 187 CYS A N 1
ATOM 1368 C CA . CYS A 1 187 ? 0.592 19.503 9.651 1.00 88.00 187 CYS A CA 1
ATOM 1369 C C . CYS A 1 187 ? 0.872 20.979 9.952 1.00 88.00 187 CYS A C 1
ATOM 1371 O O . CYS A 1 187 ? 2.008 21.441 9.816 1.00 88.00 187 CYS A O 1
ATOM 1373 N N . ALA A 1 188 ? -0.151 21.697 10.410 1.00 88.50 188 ALA A N 1
ATOM 1374 C CA . ALA A 1 188 ? -0.044 23.069 10.884 1.00 88.50 188 ALA A CA 1
ATOM 1375 C C . ALA A 1 188 ? 0.518 23.147 12.319 1.00 88.50 188 ALA A C 1
ATOM 1377 O O . ALA A 1 188 ? 0.587 22.155 13.048 1.00 88.50 188 ALA A O 1
ATOM 1378 N N . ASP A 1 189 ? 0.908 24.355 12.743 1.00 85.94 189 ASP A N 1
ATOM 1379 C CA . ASP A 1 189 ? 1.493 24.613 14.071 1.00 85.94 189 ASP A CA 1
ATOM 1380 C C . ASP A 1 189 ? 0.535 24.296 15.235 1.00 85.94 189 ASP A C 1
ATOM 1382 O O . ASP A 1 189 ? 0.975 24.064 16.363 1.00 85.94 189 ASP A O 1
ATOM 1386 N N . ASP A 1 190 ? -0.775 24.309 14.987 1.00 86.94 190 ASP A N 1
ATOM 1387 C CA . ASP A 1 190 ? -1.804 23.948 15.966 1.00 86.94 190 ASP A CA 1
ATOM 1388 C C . ASP A 1 190 ? -2.057 22.434 16.049 1.00 86.94 190 ASP A C 1
ATOM 1390 O O . ASP A 1 190 ? -2.862 21.991 16.870 1.00 86.94 190 ASP A O 1
ATOM 1394 N N . GLY A 1 191 ? -1.322 21.642 15.263 1.00 85.81 191 GLY A N 1
ATOM 1395 C CA . GLY A 1 191 ? -1.416 20.189 15.240 1.00 85.81 191 GLY A CA 1
ATOM 1396 C C . GLY A 1 191 ? -2.587 19.661 14.418 1.00 85.81 191 GLY A C 1
ATOM 1397 O O . GLY A 1 191 ? -2.873 18.470 14.521 1.00 85.81 191 GLY A O 1
ATOM 1398 N N . GLU A 1 192 ? -3.253 20.504 13.627 1.00 90.31 192 GLU A N 1
ATOM 1399 C CA . GLU A 1 192 ? -4.279 20.095 12.667 1.00 90.31 192 GLU A CA 1
ATOM 1400 C C . GLU A 1 192 ? -3.682 19.822 11.278 1.00 90.31 192 GLU A C 1
ATOM 1402 O O . GLU A 1 192 ? -2.597 20.298 10.931 1.00 90.31 192 GLU A O 1
ATOM 1407 N N . TRP A 1 193 ? -4.394 19.032 10.475 1.00 90.88 193 TRP A N 1
ATOM 1408 C CA . TRP A 1 193 ? -4.038 18.803 9.076 1.00 90.88 193 TRP A CA 1
ATOM 1409 C C . TRP A 1 193 ? -4.557 19.941 8.181 1.00 90.88 193 TRP A C 1
ATOM 1411 O O . TRP A 1 193 ? -5.755 20.224 8.174 1.00 90.88 193 TRP A O 1
ATOM 1421 N N . ASP A 1 194 ? -3.666 20.559 7.402 1.00 92.19 194 ASP A N 1
ATOM 1422 C CA . ASP A 1 194 ? -3.937 21.703 6.511 1.00 92.19 194 ASP A CA 1
ATOM 1423 C C . ASP A 1 194 ? -3.380 21.466 5.090 1.00 92.19 194 ASP A C 1
ATOM 1425 O O . ASP A 1 194 ? -2.756 22.329 4.475 1.00 92.19 194 ASP A O 1
ATOM 1429 N N . ASP A 1 195 ? -3.565 20.253 4.564 1.00 91.75 195 ASP A N 1
ATOM 1430 C CA . ASP A 1 195 ? -3.220 19.885 3.183 1.00 91.75 195 ASP A CA 1
ATOM 1431 C C . ASP A 1 195 ? -4.337 19.016 2.569 1.00 91.75 195 ASP A C 1
ATOM 1433 O O . ASP A 1 195 ? -5.356 18.709 3.200 1.00 91.75 195 ASP A O 1
ATOM 1437 N N . GLU A 1 196 ? -4.174 18.599 1.320 1.00 92.00 196 GLU A N 1
ATOM 1438 C CA . GLU A 1 196 ? -5.108 17.708 0.635 1.00 92.00 196 GLU A CA 1
ATOM 1439 C C . GLU A 1 196 ? -5.227 16.361 1.369 1.00 92.00 196 GLU A C 1
ATOM 1441 O O . GLU A 1 196 ? -4.234 15.760 1.779 1.00 92.00 196 GLU A O 1
ATOM 1446 N N . ALA A 1 197 ? -6.455 15.856 1.526 1.00 91.62 197 ALA A N 1
ATOM 1447 C CA . ALA A 1 197 ? -6.727 14.608 2.247 1.00 91.62 197 ALA A CA 1
ATOM 1448 C C . ALA A 1 197 ? -5.985 13.398 1.648 1.00 91.62 197 ALA A C 1
ATOM 1450 O O . ALA A 1 197 ? -5.556 12.504 2.370 1.00 91.62 197 ALA A O 1
ATOM 1451 N N . GLU A 1 198 ? -5.798 13.390 0.329 1.00 92.25 198 GLU A N 1
ATOM 1452 C CA . GLU A 1 198 ? -5.063 12.360 -0.418 1.00 92.25 198 GLU A CA 1
ATOM 1453 C C . GLU A 1 198 ? -3.612 12.254 0.058 1.00 92.25 198 GLU A C 1
ATOM 1455 O O . GLU A 1 198 ? -3.065 11.161 0.148 1.00 92.25 198 GLU A O 1
ATOM 1460 N N . ARG A 1 199 ? -3.009 13.379 0.461 1.00 89.62 199 ARG A N 1
ATOM 1461 C CA . ARG A 1 199 ? -1.623 13.434 0.939 1.00 89.62 199 ARG A CA 1
ATOM 1462 C C . ARG A 1 199 ? -1.452 12.919 2.365 1.00 89.62 199 ARG A C 1
ATOM 1464 O O . ARG A 1 199 ? -0.324 12.635 2.766 1.00 89.62 199 ARG A O 1
ATOM 1471 N N . ALA A 1 200 ? -2.546 12.787 3.115 1.00 90.06 200 ALA A N 1
ATOM 1472 C CA . ALA A 1 200 ? -2.545 12.123 4.413 1.00 90.06 200 ALA A CA 1
ATOM 1473 C C . ALA A 1 200 ? -2.555 10.589 4.272 1.00 90.06 200 ALA A C 1
ATOM 1475 O O . ALA A 1 200 ? -2.105 9.882 5.171 1.00 90.06 200 ALA A O 1
ATOM 1476 N N . VAL A 1 201 ? -3.002 10.045 3.136 1.00 91.50 201 VAL A N 1
ATOM 1477 C CA . VAL A 1 201 ? -2.794 8.626 2.827 1.00 91.50 201 VAL A CA 1
ATOM 1478 C C . VAL A 1 201 ? -1.393 8.472 2.249 1.00 91.50 201 VAL A C 1
ATOM 1480 O O . VAL A 1 201 ? -1.081 9.015 1.193 1.00 91.50 201 VAL A O 1
ATOM 1483 N N . SER A 1 202 ? -0.520 7.744 2.941 1.00 83.69 202 SER A N 1
ATOM 1484 C CA . SER A 1 202 ? 0.897 7.699 2.571 1.00 83.69 202 SER A CA 1
ATOM 1485 C C . SER A 1 202 ? 1.426 6.280 2.464 1.00 83.69 202 SER A C 1
ATOM 1487 O O . SER A 1 202 ? 1.146 5.423 3.296 1.00 83.69 202 SER A O 1
ATOM 1489 N N . GLN A 1 203 ? 2.220 6.029 1.427 1.00 83.88 203 GLN A N 1
ATOM 1490 C CA . GLN A 1 203 ? 2.958 4.784 1.272 1.00 83.88 203 GLN A CA 1
ATOM 1491 C C . GLN A 1 203 ? 4.347 4.924 1.905 1.00 83.88 203 GLN A C 1
ATOM 1493 O O . GLN A 1 203 ? 5.054 5.901 1.654 1.00 83.88 203 GLN A O 1
ATOM 1498 N N . ALA A 1 204 ? 4.765 3.923 2.679 1.00 79.62 204 ALA A N 1
ATOM 1499 C CA . ALA A 1 204 ? 6.128 3.817 3.181 1.00 79.62 204 ALA A CA 1
ATOM 1500 C C . ALA A 1 204 ? 7.117 3.780 2.007 1.00 79.62 204 ALA A C 1
ATOM 1502 O O . ALA A 1 204 ? 7.064 2.880 1.167 1.00 79.62 204 ALA A O 1
ATOM 1503 N N . GLY A 1 205 ? 8.023 4.757 1.949 1.00 77.06 205 GLY A N 1
ATOM 1504 C CA . GLY A 1 205 ? 8.992 4.872 0.858 1.00 77.06 205 GLY A CA 1
ATOM 1505 C C . GLY A 1 205 ? 10.189 3.929 0.987 1.00 77.06 205 GLY A C 1
ATOM 1506 O O . GLY A 1 205 ? 10.835 3.652 -0.012 1.00 77.06 205 GLY A O 1
ATOM 1507 N N . MET A 1 206 ? 10.503 3.444 2.192 1.00 82.00 206 MET A N 1
ATOM 1508 C CA . MET A 1 206 ? 11.602 2.509 2.469 1.00 82.00 206 MET A CA 1
ATOM 1509 C C . MET A 1 206 ? 11.409 1.813 3.819 1.00 82.00 206 MET A C 1
ATOM 1511 O O . MET A 1 206 ? 10.706 2.335 4.681 1.00 82.00 206 MET A O 1
ATOM 1515 N N . TYR A 1 207 ? 12.082 0.676 4.012 1.00 83.88 207 TYR A N 1
ATOM 1516 C CA . TYR A 1 207 ? 12.133 -0.028 5.294 1.00 83.88 207 TYR A CA 1
ATOM 1517 C C . TYR A 1 207 ? 13.521 0.034 5.921 1.00 83.88 207 TYR A C 1
ATOM 1519 O O . TYR A 1 207 ? 14.539 0.039 5.228 1.00 83.88 207 TYR A O 1
ATOM 1527 N N . ASP A 1 208 ? 13.540 0.053 7.249 1.00 82.06 208 ASP A N 1
ATOM 1528 C CA . ASP A 1 208 ? 14.747 -0.041 8.056 1.00 82.06 208 ASP A CA 1
ATOM 1529 C C . ASP A 1 208 ? 14.895 -1.469 8.593 1.00 82.06 208 ASP A C 1
ATOM 1531 O O . ASP A 1 208 ? 14.111 -1.931 9.422 1.00 82.06 208 ASP A O 1
ATOM 1535 N N . THR A 1 209 ? 15.926 -2.180 8.145 1.00 79.88 209 THR A N 1
ATOM 1536 C CA . THR A 1 209 ? 16.188 -3.567 8.561 1.00 79.88 209 THR A CA 1
ATOM 1537 C C . THR A 1 209 ? 16.603 -3.699 10.029 1.00 79.88 209 THR A C 1
ATOM 1539 O O . THR A 1 209 ? 16.757 -4.815 10.518 1.00 79.88 209 THR A O 1
ATOM 1542 N N . THR A 1 210 ? 16.848 -2.594 10.742 1.00 82.69 210 THR A N 1
ATOM 1543 C CA . THR A 1 210 ? 17.121 -2.624 12.189 1.00 82.69 210 THR A CA 1
ATOM 1544 C C . THR A 1 210 ? 15.854 -2.642 13.039 1.00 82.69 210 THR A C 1
ATOM 1546 O O . THR A 1 210 ? 15.934 -2.929 14.232 1.00 82.69 210 THR A O 1
ATOM 1549 N N . SER A 1 211 ? 14.694 -2.387 12.429 1.00 81.62 211 SER A N 1
ATOM 1550 C CA . SER A 1 211 ? 13.393 -2.334 13.101 1.00 81.62 211 SER A CA 1
ATOM 1551 C C . SER A 1 211 ? 12.287 -3.133 12.391 1.00 81.62 211 SER A C 1
ATOM 1553 O O . SER A 1 211 ? 11.212 -3.328 12.969 1.00 81.62 211 SER A O 1
ATOM 1555 N N . THR A 1 212 ? 12.558 -3.650 11.183 1.00 87.94 212 THR A N 1
ATOM 1556 C CA . THR A 1 212 ? 11.618 -4.420 10.348 1.00 87.94 212 THR A CA 1
ATOM 1557 C C . THR A 1 212 ? 12.184 -5.769 9.892 1.00 87.94 212 THR A C 1
ATOM 1559 O O . THR A 1 212 ? 13.328 -5.846 9.440 1.00 87.94 212 THR A O 1
ATOM 1562 N N . ASP A 1 213 ? 11.395 -6.838 10.023 1.00 90.62 213 ASP A N 1
ATOM 1563 C CA . ASP A 1 213 ? 11.742 -8.214 9.641 1.00 90.62 213 ASP A CA 1
ATOM 1564 C C . ASP A 1 213 ? 10.596 -8.819 8.828 1.00 90.62 213 ASP A C 1
ATOM 1566 O O . ASP A 1 213 ? 9.528 -9.139 9.354 1.00 90.62 213 ASP A O 1
ATOM 1570 N N . PHE A 1 214 ? 10.808 -8.945 7.520 1.00 92.19 214 PHE A N 1
ATOM 1571 C CA . PHE A 1 214 ? 9.811 -9.486 6.608 1.00 92.19 214 PHE A CA 1
ATOM 1572 C C . PHE A 1 214 ? 10.071 -10.969 6.303 1.00 92.19 214 PHE A C 1
ATOM 1574 O O . PHE A 1 214 ? 11.221 -11.387 6.162 1.00 92.19 214 PHE A O 1
ATOM 1581 N N . PRO A 1 215 ? 9.020 -11.779 6.100 1.00 91.12 215 PRO A N 1
ATOM 1582 C CA . PRO A 1 215 ? 9.144 -13.147 5.626 1.00 91.12 215 PRO A CA 1
ATOM 1583 C C . PRO A 1 215 ? 9.926 -13.210 4.314 1.00 91.12 215 PRO A C 1
ATOM 1585 O O . PRO A 1 215 ? 9.558 -12.567 3.324 1.00 91.12 215 PRO A O 1
ATOM 1588 N N . VAL A 1 216 ? 10.990 -14.013 4.311 1.00 89.88 216 VAL A N 1
ATOM 1589 C CA . VAL A 1 216 ? 11.797 -14.296 3.122 1.00 89.88 216 VAL A CA 1
ATOM 1590 C C . VAL A 1 216 ? 11.071 -15.346 2.276 1.00 89.88 216 VAL A C 1
ATOM 1592 O O . VAL A 1 216 ? 10.828 -16.442 2.782 1.00 89.88 216 VAL A O 1
ATOM 1595 N N . PRO A 1 217 ? 10.735 -15.054 1.006 1.00 88.94 217 PRO A N 1
ATOM 1596 C CA . PRO A 1 217 ? 10.041 -16.013 0.157 1.00 88.94 217 PRO A CA 1
ATOM 1597 C C . PRO A 1 217 ? 10.847 -17.275 -0.138 1.00 88.94 217 PRO A C 1
ATOM 1599 O O . PRO A 1 217 ? 12.059 -17.223 -0.367 1.00 88.94 217 PRO A O 1
ATOM 1602 N N . ASP A 1 218 ? 10.144 -18.404 -0.220 1.00 83.94 218 ASP A N 1
ATOM 1603 C CA . ASP A 1 218 ? 10.732 -19.672 -0.640 1.00 83.94 218 ASP A CA 1
ATOM 1604 C C . ASP A 1 218 ? 11.346 -19.555 -2.043 1.00 83.94 218 ASP A C 1
ATOM 1606 O O . ASP A 1 218 ? 10.740 -19.041 -2.983 1.00 83.94 218 ASP A O 1
ATOM 1610 N N . GLY A 1 219 ? 12.570 -20.066 -2.195 1.00 82.38 219 GLY A N 1
ATOM 1611 C CA . GLY A 1 219 ? 13.299 -20.033 -3.465 1.00 82.38 219 GLY A CA 1
ATOM 1612 C C . GLY A 1 219 ? 14.003 -18.708 -3.772 1.00 82.38 219 GLY A C 1
ATOM 1613 O O . GLY A 1 219 ? 14.726 -18.647 -4.771 1.00 82.38 219 GLY A O 1
ATOM 1614 N N . LEU A 1 220 ? 13.879 -17.682 -2.916 1.00 86.50 220 LEU A N 1
ATOM 1615 C CA . LEU A 1 220 ? 14.675 -16.464 -3.053 1.00 86.50 220 LEU A CA 1
ATOM 1616 C C . LEU A 1 220 ? 16.167 -16.809 -2.942 1.00 86.50 220 LEU A C 1
ATOM 1618 O O . LEU A 1 220 ? 16.652 -17.263 -1.906 1.00 86.50 220 LEU A O 1
ATOM 1622 N N . THR A 1 221 ? 16.902 -16.583 -4.029 1.00 86.00 221 THR A N 1
ATOM 1623 C CA . THR A 1 221 ? 18.345 -16.829 -4.091 1.00 86.00 221 THR A CA 1
ATOM 1624 C C . THR A 1 221 ? 19.073 -15.494 -4.052 1.00 86.00 221 THR A C 1
ATOM 1626 O O . THR A 1 221 ? 19.003 -14.723 -5.005 1.00 86.00 221 THR A O 1
ATOM 1629 N N . VAL A 1 222 ? 19.779 -15.226 -2.955 1.00 85.81 222 VAL A N 1
ATOM 1630 C CA . VAL A 1 222 ? 20.594 -14.016 -2.776 1.00 85.81 222 VAL A CA 1
ATOM 1631 C C . VAL A 1 222 ? 22.071 -14.371 -2.639 1.00 85.81 222 VAL A C 1
ATOM 1633 O O . VAL A 1 222 ? 22.423 -15.486 -2.247 1.00 85.81 222 VAL A O 1
ATOM 1636 N N . ASP A 1 223 ? 22.945 -13.421 -2.973 1.00 88.25 223 ASP A N 1
ATOM 1637 C CA . ASP A 1 223 ? 24.375 -13.564 -2.712 1.00 88.25 223 ASP A CA 1
ATOM 1638 C C . ASP A 1 223 ? 24.627 -13.735 -1.206 1.00 88.25 223 ASP A C 1
ATOM 1640 O O . ASP A 1 223 ? 24.009 -13.063 -0.383 1.00 88.25 223 ASP A O 1
ATOM 1644 N N . SER A 1 224 ? 25.562 -14.615 -0.839 1.00 85.56 224 SER A N 1
ATOM 1645 C CA . SER A 1 224 ? 25.867 -14.937 0.563 1.00 85.56 224 SER A CA 1
ATOM 1646 C C . SER A 1 224 ? 26.351 -13.754 1.415 1.00 85.56 224 SER A C 1
ATOM 1648 O O . SER A 1 224 ? 26.355 -13.853 2.640 1.00 85.56 224 SER A O 1
ATOM 1650 N N . LEU A 1 225 ? 26.789 -12.660 0.786 1.00 90.94 225 LEU A N 1
ATOM 1651 C CA . LEU A 1 225 ? 27.224 -11.426 1.443 1.00 90.94 225 LEU A CA 1
ATOM 1652 C C . LEU A 1 225 ? 26.097 -10.391 1.570 1.00 90.94 225 LEU A C 1
ATOM 1654 O O . LEU A 1 225 ? 26.311 -9.341 2.171 1.00 90.94 225 LEU A O 1
ATOM 1658 N N . THR A 1 226 ? 24.923 -10.663 0.998 1.00 89.81 226 THR A N 1
ATOM 1659 C CA . THR A 1 226 ? 23.752 -9.782 1.059 1.00 89.81 226 THR A CA 1
ATOM 1660 C C . THR A 1 226 ? 22.821 -10.252 2.167 1.00 89.81 226 THR A C 1
ATOM 1662 O O . THR A 1 226 ? 22.508 -11.439 2.253 1.00 89.81 226 THR A O 1
ATOM 1665 N N . ASN A 1 227 ? 22.351 -9.331 3.009 1.00 89.50 227 ASN A N 1
ATOM 1666 C CA . ASN A 1 227 ? 21.300 -9.652 3.965 1.00 89.50 227 ASN A CA 1
ATOM 1667 C C . ASN A 1 227 ? 20.000 -9.941 3.187 1.00 89.50 227 ASN A C 1
ATOM 1669 O O . ASN A 1 227 ? 19.543 -9.062 2.454 1.00 89.50 227 ASN A O 1
ATOM 1673 N N . PRO A 1 228 ? 19.370 -11.124 3.327 1.00 89.75 228 PRO A N 1
ATOM 1674 C CA . PRO A 1 228 ? 18.111 -11.425 2.647 1.00 89.75 228 PRO A CA 1
ATOM 1675 C C . PRO A 1 228 ? 17.009 -10.391 2.908 1.00 89.75 228 PRO A C 1
ATOM 1677 O O . PRO A 1 228 ? 16.190 -10.150 2.022 1.00 89.75 228 PRO A O 1
ATOM 1680 N N . GLN A 1 229 ? 17.017 -9.734 4.076 1.00 89.88 229 GLN A N 1
ATOM 1681 C CA . GLN A 1 229 ? 16.058 -8.673 4.396 1.00 89.88 229 GLN A CA 1
ATOM 1682 C C . GLN A 1 229 ? 16.187 -7.446 3.487 1.00 89.88 229 GLN A C 1
ATOM 1684 O O . GLN A 1 229 ? 15.171 -6.836 3.156 1.00 89.88 229 GLN A O 1
ATOM 1689 N N . ASP A 1 230 ? 17.386 -7.131 2.985 1.00 88.50 230 ASP A N 1
ATOM 1690 C CA . ASP A 1 230 ? 17.593 -6.014 2.049 1.00 88.50 230 ASP A CA 1
ATOM 1691 C C . ASP A 1 230 ? 16.881 -6.244 0.708 1.00 88.50 230 ASP A C 1
ATOM 1693 O O . ASP A 1 230 ? 16.678 -5.300 -0.058 1.00 88.50 230 ASP A O 1
ATOM 1697 N N . VAL A 1 231 ? 16.540 -7.502 0.405 1.00 90.25 231 VAL A N 1
ATOM 1698 C CA . VAL A 1 231 ? 15.853 -7.921 -0.821 1.00 90.25 231 VAL A CA 1
ATOM 1699 C C . VAL A 1 231 ? 14.378 -8.202 -0.544 1.00 90.25 231 VAL A C 1
ATOM 1701 O O . VAL A 1 231 ? 13.522 -7.673 -1.249 1.00 90.25 231 VAL A O 1
ATOM 1704 N N . ALA A 1 232 ? 14.069 -8.989 0.492 1.00 91.56 232 ALA A N 1
ATOM 1705 C CA . ALA A 1 232 ? 12.702 -9.385 0.825 1.00 91.56 232 ALA A CA 1
ATOM 1706 C C . ALA A 1 232 ? 11.815 -8.181 1.174 1.00 91.56 232 ALA A C 1
ATOM 1708 O O . ALA A 1 232 ? 10.693 -8.098 0.676 1.00 91.56 232 ALA A O 1
ATOM 1709 N N . SER A 1 233 ? 12.329 -7.218 1.949 1.00 90.62 233 SER A N 1
ATOM 1710 C CA . SER A 1 233 ? 11.581 -6.013 2.347 1.00 90.62 233 SER A CA 1
ATOM 1711 C C . SER A 1 233 ? 11.091 -5.183 1.156 1.00 90.62 233 SER A C 1
ATOM 1713 O O . SER A 1 233 ? 10.002 -4.617 1.213 1.00 90.62 233 SER A O 1
ATOM 1715 N N . ARG A 1 234 ? 11.819 -5.176 0.031 1.00 90.50 234 ARG A N 1
ATOM 1716 C CA . ARG A 1 234 ? 11.430 -4.427 -1.179 1.00 90.50 234 ARG A CA 1
ATOM 1717 C C . ARG A 1 234 ? 10.135 -4.928 -1.798 1.00 90.50 234 ARG A C 1
ATOM 1719 O O . ARG A 1 234 ? 9.449 -4.181 -2.488 1.00 90.50 234 ARG A O 1
ATOM 1726 N N . ALA A 1 235 ? 9.794 -6.195 -1.580 1.00 93.25 235 ALA A N 1
ATOM 1727 C CA . ALA A 1 235 ? 8.540 -6.755 -2.063 1.00 93.25 235 ALA A CA 1
ATOM 1728 C C . ALA A 1 235 ? 7.331 -6.281 -1.254 1.00 93.25 235 ALA A C 1
ATOM 1730 O O . ALA A 1 235 ? 6.207 -6.516 -1.678 1.00 93.25 235 ALA A O 1
ATOM 1731 N N . TYR A 1 236 ? 7.526 -5.630 -0.111 1.00 93.62 236 TYR A N 1
ATOM 1732 C CA . TYR A 1 236 ? 6.429 -5.127 0.702 1.00 93.62 236 TYR A CA 1
ATOM 1733 C C . TYR A 1 236 ? 6.239 -3.630 0.479 1.00 93.62 236 TYR A C 1
ATOM 1735 O O . TYR A 1 236 ? 7.171 -2.913 0.125 1.00 93.62 236 TYR A O 1
ATOM 1743 N N . GLY A 1 237 ? 5.006 -3.173 0.643 1.00 92.38 237 GLY A N 1
ATOM 1744 C CA . GLY A 1 237 ? 4.638 -1.771 0.766 1.00 92.38 237 GLY A CA 1
ATOM 1745 C C . GLY A 1 237 ? 3.625 -1.638 1.897 1.00 92.38 237 GLY A C 1
ATOM 1746 O O . GLY A 1 237 ? 2.832 -2.547 2.126 1.00 92.38 237 GLY A O 1
ATOM 1747 N N . VAL A 1 238 ? 3.656 -0.532 2.634 1.00 91.50 238 VAL A N 1
ATOM 1748 C CA . VAL A 1 238 ? 2.694 -0.264 3.711 1.00 91.50 238 VAL A CA 1
ATOM 1749 C C . VAL A 1 238 ? 2.033 1.067 3.433 1.00 91.50 238 VAL A C 1
ATOM 1751 O O . VAL A 1 238 ? 2.728 2.055 3.204 1.00 91.50 238 VAL A O 1
ATOM 1754 N N . VAL A 1 239 ? 0.705 1.085 3.457 1.00 92.94 239 VAL A N 1
ATOM 1755 C CA . VAL A 1 239 ? -0.086 2.310 3.340 1.00 92.94 239 VAL A CA 1
ATOM 1756 C C . VAL A 1 239 ? -0.582 2.699 4.722 1.00 92.94 239 VAL A C 1
ATOM 1758 O O . VAL A 1 239 ? -1.324 1.945 5.350 1.00 92.94 239 VAL A O 1
ATOM 1761 N N . GLY A 1 240 ? -0.149 3.866 5.187 1.00 91.44 240 GLY A N 1
ATOM 1762 C CA . GLY A 1 240 ? -0.678 4.532 6.364 1.00 91.44 240 GLY A CA 1
ATOM 1763 C C . GLY A 1 240 ? -1.974 5.252 6.023 1.00 91.44 240 GLY A C 1
ATOM 1764 O O . GLY A 1 240 ? -1.988 6.113 5.140 1.00 91.44 240 GLY A O 1
ATOM 1765 N N . VAL A 1 241 ? -3.050 4.906 6.725 1.00 93.69 241 VAL A N 1
ATOM 1766 C CA . VAL A 1 241 ? -4.358 5.553 6.600 1.00 93.69 241 VAL A CA 1
ATOM 1767 C C . VAL A 1 241 ? -4.754 6.126 7.959 1.00 93.69 241 VAL A C 1
ATOM 1769 O O . VAL A 1 241 ? -5.027 5.366 8.886 1.00 93.69 241 VAL A O 1
ATOM 1772 N N . PRO A 1 242 ? -4.762 7.456 8.113 1.00 91.94 242 PRO A N 1
ATOM 1773 C CA . PRO A 1 242 ? -5.129 8.109 9.366 1.00 91.94 242 PRO A CA 1
ATOM 1774 C C . PRO A 1 242 ? -6.626 7.991 9.650 1.00 91.94 242 PRO A C 1
ATOM 1776 O O . PRO A 1 242 ? -7.459 8.487 8.889 1.00 91.94 242 PRO A O 1
ATOM 1779 N N . MET A 1 243 ? -6.974 7.336 10.752 1.00 93.88 243 MET A N 1
ATOM 1780 C CA . MET A 1 243 ? -8.354 7.091 11.160 1.00 93.88 243 MET A CA 1
ATOM 1781 C C . MET A 1 243 ? -8.632 7.680 12.546 1.00 93.88 243 MET A C 1
ATOM 1783 O O . MET A 1 243 ? -7.725 8.052 13.292 1.00 93.88 243 MET A O 1
ATOM 1787 N N . ASP A 1 244 ? -9.911 7.731 12.909 1.00 94.19 244 ASP A N 1
ATOM 1788 C CA . ASP A 1 244 ? -10.431 8.259 14.173 1.00 94.19 244 ASP A CA 1
ATOM 1789 C C . ASP A 1 244 ? -9.894 7.549 15.430 1.00 94.19 244 ASP A C 1
ATOM 1791 O O . ASP A 1 244 ? -10.037 8.057 16.543 1.00 94.19 244 ASP A O 1
ATOM 1795 N N . ASP A 1 245 ? -9.275 6.381 15.272 1.00 91.00 245 ASP A N 1
ATOM 1796 C CA . ASP A 1 245 ? -8.646 5.596 16.334 1.00 91.00 245 ASP A CA 1
ATOM 1797 C C . ASP A 1 245 ? -7.130 5.395 16.160 1.00 91.00 245 ASP A C 1
ATOM 1799 O O . ASP A 1 245 ? -6.537 4.583 16.872 1.00 91.00 245 ASP A O 1
ATOM 1803 N N . GLY A 1 246 ? -6.496 6.157 15.269 1.00 88.88 246 GLY A N 1
ATOM 1804 C CA . GLY A 1 246 ? -5.054 6.134 15.030 1.00 88.88 246 GLY A CA 1
ATOM 1805 C C . GLY A 1 246 ? -4.696 5.807 13.585 1.00 88.88 246 GLY A C 1
ATOM 1806 O O . GLY A 1 246 ? -5.555 5.722 12.709 1.00 88.88 246 GLY A O 1
ATOM 1807 N N . ILE A 1 247 ? -3.402 5.634 13.322 1.00 89.31 247 ILE A N 1
ATOM 1808 C CA . ILE A 1 247 ? -2.931 5.291 11.980 1.00 89.31 247 ILE A CA 1
ATOM 1809 C C . ILE A 1 247 ? -3.146 3.802 11.743 1.00 89.31 247 ILE A C 1
ATOM 1811 O O . ILE A 1 247 ? -2.685 2.948 12.502 1.00 89.31 247 ILE A O 1
ATOM 1815 N N . TRP A 1 248 ? -3.873 3.492 10.678 1.00 92.56 248 TRP A N 1
ATOM 1816 C CA . TRP A 1 248 ? -4.002 2.134 10.183 1.00 92.56 248 TRP A CA 1
ATOM 1817 C C . TRP A 1 248 ? -2.862 1.840 9.229 1.00 92.56 248 TRP A C 1
ATOM 1819 O O . TRP A 1 248 ? -2.529 2.665 8.381 1.00 92.56 248 TRP A O 1
ATOM 1829 N N . HIS A 1 249 ? -2.301 0.644 9.335 1.00 91.56 249 HIS A N 1
ATOM 1830 C CA . HIS A 1 249 ? -1.231 0.178 8.468 1.00 91.56 249 HIS A CA 1
ATOM 1831 C C . HIS A 1 249 ? -1.757 -0.967 7.617 1.00 91.56 249 HIS A C 1
ATOM 1833 O O . HIS A 1 249 ? -2.049 -2.053 8.120 1.00 91.56 249 HIS A O 1
ATOM 1839 N N . VAL A 1 250 ? -1.887 -0.716 6.318 1.00 94.50 250 VAL A N 1
ATOM 1840 C CA . VAL A 1 250 ? -2.261 -1.739 5.344 1.00 94.50 250 VAL A CA 1
ATOM 1841 C C . VAL A 1 250 ? -0.990 -2.265 4.700 1.00 94.50 250 VAL A C 1
ATOM 1843 O O . VAL A 1 250 ? -0.388 -1.591 3.863 1.00 94.50 250 VAL A O 1
ATOM 1846 N N . THR A 1 251 ? -0.569 -3.460 5.107 1.00 94.38 251 THR A N 1
ATOM 1847 C CA . THR A 1 251 ? 0.615 -4.122 4.554 1.00 94.38 251 THR A CA 1
ATOM 1848 C C . THR A 1 251 ? 0.234 -4.849 3.269 1.00 94.38 251 THR A C 1
ATOM 1850 O O . THR A 1 251 ? -0.725 -5.624 3.220 1.00 94.38 251 THR A O 1
ATOM 1853 N N . VAL A 1 252 ? 1.012 -4.623 2.219 1.00 95.62 252 VAL A N 1
ATOM 1854 C CA . VAL A 1 252 ? 0.792 -5.135 0.870 1.00 95.62 252 VAL A CA 1
ATOM 1855 C C . VAL A 1 252 ? 2.050 -5.859 0.407 1.00 95.62 252 VAL A C 1
ATOM 1857 O O . VAL A 1 252 ? 3.155 -5.344 0.549 1.00 95.62 252 VAL A O 1
ATOM 1860 N N . TYR A 1 253 ? 1.888 -7.052 -0.157 1.00 96.12 253 TYR A N 1
ATOM 1861 C CA . TYR A 1 253 ? 2.963 -7.820 -0.775 1.00 96.12 253 TYR A CA 1
ATOM 1862 C C . TYR A 1 253 ? 2.861 -7.753 -2.300 1.00 96.12 253 TYR A C 1
ATOM 1864 O O . TYR A 1 253 ? 1.817 -8.044 -2.883 1.00 96.12 253 TYR A O 1
ATOM 1872 N N . CYS A 1 254 ? 3.963 -7.396 -2.944 1.00 95.31 254 CYS A N 1
ATOM 1873 C CA . CYS A 1 254 ? 4.103 -7.147 -4.369 1.00 95.31 254 CYS A CA 1
ATOM 1874 C C . CYS A 1 254 ? 5.282 -7.976 -4.912 1.00 95.31 254 CYS A C 1
ATOM 1876 O O . CYS A 1 254 ? 6.431 -7.525 -4.906 1.00 95.31 254 CYS A O 1
ATOM 1878 N N . PRO A 1 255 ? 5.032 -9.215 -5.368 1.00 92.50 255 PRO A N 1
ATOM 1879 C CA . PRO A 1 255 ? 6.099 -10.149 -5.723 1.00 92.50 255 PRO A CA 1
ATOM 1880 C C . PRO A 1 255 ? 6.904 -9.727 -6.957 1.00 92.50 255 PRO A C 1
ATOM 1882 O O . PRO A 1 255 ? 8.042 -10.168 -7.110 1.00 92.50 255 PRO A O 1
ATOM 1885 N N . ALA A 1 256 ? 6.354 -8.880 -7.834 1.00 92.62 256 ALA A N 1
ATOM 1886 C CA . ALA A 1 256 ? 7.058 -8.452 -9.038 1.00 92.62 256 ALA A CA 1
ATOM 1887 C C . ALA A 1 256 ? 8.339 -7.659 -8.725 1.00 92.62 256 ALA A C 1
ATOM 1889 O O . ALA A 1 256 ? 9.296 -7.755 -9.490 1.00 92.62 256 ALA A O 1
ATOM 1890 N N . THR A 1 257 ? 8.416 -6.953 -7.586 1.00 91.00 257 THR A N 1
ATOM 1891 C CA . THR A 1 257 ? 9.633 -6.219 -7.191 1.00 91.00 257 THR A CA 1
ATOM 1892 C C . THR A 1 257 ? 10.874 -7.107 -7.134 1.00 91.00 257 THR A C 1
ATOM 1894 O O . THR A 1 257 ? 11.967 -6.643 -7.448 1.00 91.00 257 THR A O 1
ATOM 1897 N N . LEU A 1 258 ? 10.722 -8.375 -6.736 1.00 89.69 258 LEU A N 1
ATOM 1898 C CA . LEU A 1 258 ? 11.855 -9.280 -6.514 1.00 89.69 258 LEU A CA 1
ATOM 1899 C C . LEU A 1 258 ? 12.615 -9.598 -7.804 1.00 89.69 258 LEU A C 1
ATOM 1901 O O . LEU A 1 258 ? 13.832 -9.756 -7.767 1.00 89.69 258 LEU A O 1
ATOM 1905 N N . ASP A 1 259 ? 11.904 -9.633 -8.930 1.00 87.94 259 ASP A N 1
ATOM 1906 C CA . ASP A 1 259 ? 12.495 -9.891 -10.244 1.00 87.94 259 ASP A CA 1
ATOM 1907 C C . ASP A 1 259 ? 12.752 -8.603 -11.040 1.00 87.94 259 ASP A C 1
ATOM 1909 O O . ASP A 1 259 ? 13.423 -8.648 -12.070 1.00 87.94 259 ASP A O 1
ATOM 1913 N N . GLY A 1 260 ? 12.213 -7.464 -10.587 1.00 88.25 260 GLY A N 1
ATOM 1914 C CA . GLY A 1 260 ? 12.364 -6.154 -11.227 1.00 88.25 260 GLY A CA 1
ATOM 1915 C C . GLY A 1 260 ? 12.044 -6.156 -12.727 1.00 88.25 260 GLY A C 1
ATOM 1916 O O . GLY A 1 260 ? 12.893 -5.728 -13.515 1.00 88.25 260 GLY A O 1
ATOM 1917 N N . PRO A 1 261 ? 10.870 -6.658 -13.166 1.00 92.00 261 PRO A N 1
ATOM 1918 C CA . PRO A 1 261 ? 10.566 -6.751 -14.583 1.00 92.00 261 PRO A CA 1
ATOM 1919 C C . PRO A 1 261 ? 10.488 -5.361 -15.228 1.00 92.00 261 PRO A C 1
ATOM 1921 O O . PRO A 1 261 ? 10.123 -4.362 -14.600 1.00 92.00 261 PRO A O 1
ATOM 1924 N N . LEU A 1 262 ? 10.787 -5.319 -16.524 1.00 94.56 262 LEU A N 1
ATOM 1925 C CA . LEU A 1 262 ? 10.393 -4.207 -17.380 1.00 94.56 262 LEU A CA 1
ATOM 1926 C C . LEU A 1 262 ? 8.934 -4.406 -17.798 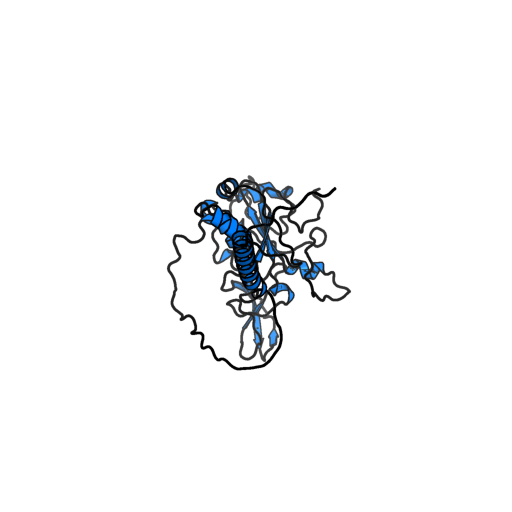1.00 94.56 262 LEU A C 1
ATOM 1928 O O . LEU A 1 262 ? 8.507 -5.526 -18.080 1.00 94.56 262 LEU A O 1
ATOM 1932 N N . THR A 1 263 ? 8.187 -3.313 -17.862 1.00 94.81 263 THR A N 1
ATOM 1933 C CA . THR A 1 263 ? 6.766 -3.280 -18.219 1.00 94.81 263 THR A CA 1
ATOM 1934 C C . THR A 1 263 ? 6.511 -2.293 -19.355 1.00 94.81 263 THR A C 1
ATOM 1936 O O . THR A 1 263 ? 7.354 -1.439 -19.634 1.00 94.81 263 THR A O 1
ATOM 1939 N N . ASP A 1 264 ? 5.373 -2.404 -20.039 1.00 93.62 264 ASP A N 1
ATOM 1940 C CA . ASP A 1 264 ? 4.812 -1.262 -20.770 1.00 93.62 264 ASP A CA 1
ATOM 1941 C C . ASP A 1 264 ? 4.063 -0.305 -19.829 1.00 93.62 264 ASP A C 1
ATOM 1943 O O . ASP A 1 264 ? 3.920 -0.583 -18.641 1.00 93.62 264 ASP A O 1
ATOM 1947 N N . LEU A 1 265 ? 3.600 0.836 -20.349 1.00 92.12 265 LEU A N 1
ATOM 1948 C CA . LEU A 1 265 ? 2.905 1.859 -19.558 1.00 92.12 265 LEU A CA 1
ATOM 1949 C C . LEU A 1 265 ? 1.607 1.336 -18.908 1.00 92.12 265 LEU A C 1
ATOM 1951 O O . LEU A 1 265 ? 1.175 1.876 -17.893 1.00 92.12 265 LEU A O 1
ATOM 1955 N N . ASP A 1 266 ? 1.025 0.265 -19.455 1.00 92.81 266 ASP A N 1
ATOM 1956 C CA . ASP A 1 266 ? -0.154 -0.425 -18.919 1.00 92.81 266 ASP A CA 1
ATOM 1957 C C . ASP A 1 266 ? 0.203 -1.482 -17.855 1.00 92.81 266 ASP A C 1
ATOM 1959 O O . ASP A 1 266 ? -0.657 -2.242 -17.408 1.00 92.81 266 ASP A O 1
ATOM 1963 N N . GLY A 1 267 ? 1.478 -1.572 -17.463 1.00 93.31 267 GLY A N 1
ATOM 1964 C CA . GLY A 1 267 ? 1.944 -2.472 -16.412 1.00 93.31 267 GLY A CA 1
ATOM 1965 C C . GLY A 1 267 ? 2.123 -3.919 -16.833 1.00 93.31 267 GLY A C 1
ATOM 1966 O O . GLY A 1 267 ? 2.289 -4.778 -15.962 1.00 93.31 267 GLY A O 1
ATOM 1967 N N . ASN A 1 268 ? 2.078 -4.220 -18.133 1.00 95.38 268 ASN A N 1
ATOM 1968 C CA . ASN A 1 268 ? 2.282 -5.579 -18.614 1.00 95.38 268 ASN A CA 1
ATOM 1969 C C . ASN A 1 268 ? 3.770 -5.888 -18.701 1.00 95.38 268 ASN A C 1
ATOM 1971 O O . ASN A 1 268 ? 4.526 -5.184 -19.370 1.00 95.38 268 ASN A O 1
ATOM 1975 N N . GLU A 1 269 ? 4.180 -6.974 -18.056 1.00 95.19 269 GLU A N 1
ATOM 1976 C CA . GLU A 1 269 ? 5.555 -7.459 -18.089 1.00 95.19 269 GLU A CA 1
ATOM 1977 C C . GLU A 1 269 ? 6.004 -7.807 -19.510 1.00 95.19 269 GLU A C 1
ATOM 1979 O O . GLU A 1 269 ? 5.327 -8.511 -20.266 1.00 95.19 269 GLU A O 1
ATOM 1984 N N . LEU A 1 270 ? 7.188 -7.316 -19.868 1.00 94.25 270 LEU A N 1
ATOM 1985 C CA . LEU A 1 270 ? 7.787 -7.516 -21.176 1.00 94.25 270 LEU A CA 1
ATOM 1986 C C . LEU A 1 270 ? 8.615 -8.803 -21.191 1.00 94.25 270 LEU A C 1
ATOM 1988 O O . LEU A 1 270 ? 9.543 -8.975 -20.407 1.00 94.25 270 LEU A O 1
ATOM 1992 N N . THR A 1 271 ? 8.339 -9.686 -22.151 1.00 90.44 271 THR A N 1
ATOM 1993 C CA . THR A 1 271 ? 9.133 -10.909 -22.380 1.00 90.44 271 THR A CA 1
ATOM 1994 C C . THR A 1 271 ? 10.365 -10.673 -23.262 1.00 90.44 271 THR A C 1
ATOM 1996 O O . THR A 1 271 ? 11.134 -11.597 -23.513 1.00 90.44 271 THR A O 1
ATOM 1999 N N . GLY A 1 272 ? 10.525 -9.457 -23.788 1.00 88.44 272 GLY A N 1
ATOM 2000 C CA . GLY A 1 272 ? 11.597 -9.058 -24.692 1.00 88.44 272 GLY A CA 1
ATOM 2001 C C . GLY A 1 272 ? 11.473 -7.587 -25.088 1.00 88.44 272 GLY A C 1
ATOM 2002 O O . GLY A 1 272 ? 10.413 -6.977 -24.933 1.00 88.44 272 GLY A O 1
ATOM 2003 N N . LEU A 1 273 ? 12.572 -7.029 -25.589 1.00 91.44 273 LEU A N 1
ATOM 2004 C CA . LEU A 1 273 ? 12.717 -5.599 -25.875 1.00 91.44 273 LEU A CA 1
ATOM 2005 C C . LEU A 1 273 ? 12.759 -5.269 -27.375 1.00 91.44 273 LEU A C 1
ATOM 2007 O O . LEU A 1 273 ? 12.793 -4.101 -27.754 1.00 91.44 273 LEU A O 1
ATOM 2011 N N . ASP A 1 274 ? 12.713 -6.282 -28.240 1.00 84.81 274 ASP A N 1
ATOM 2012 C CA . ASP A 1 274 ? 12.787 -6.096 -29.687 1.00 84.81 274 ASP A CA 1
ATOM 2013 C C . ASP A 1 274 ? 11.627 -5.236 -30.210 1.00 84.81 274 ASP A C 1
ATOM 2015 O O . ASP A 1 274 ? 10.450 -5.529 -29.988 1.00 84.81 274 ASP A O 1
ATOM 2019 N N . GLY A 1 275 ? 11.964 -4.162 -30.929 1.00 82.81 275 GLY A N 1
ATOM 2020 C CA . GLY A 1 275 ? 10.986 -3.241 -31.515 1.00 82.81 275 GLY A CA 1
ATOM 2021 C C . GLY A 1 275 ? 10.277 -2.324 -30.511 1.00 82.81 275 GLY A C 1
ATOM 2022 O O . GLY A 1 275 ? 9.343 -1.621 -30.902 1.00 82.81 275 GLY A O 1
ATOM 2023 N N . ARG A 1 276 ? 10.698 -2.309 -29.241 1.00 87.69 276 ARG A N 1
ATOM 2024 C CA . ARG A 1 276 ? 10.250 -1.335 -28.236 1.00 87.69 276 ARG A CA 1
ATOM 2025 C C . ARG A 1 276 ? 11.168 -0.111 -28.281 1.00 87.69 276 ARG A C 1
ATOM 2027 O O . ARG A 1 276 ? 12.367 -0.263 -28.468 1.00 87.69 276 ARG A O 1
ATOM 2034 N N . GLY A 1 277 ? 10.598 1.081 -28.111 1.00 90.81 277 GLY A N 1
ATOM 2035 C CA . GLY A 1 277 ? 11.374 2.314 -27.910 1.00 90.81 277 GLY A CA 1
ATOM 2036 C C . GLY A 1 277 ? 11.490 2.713 -26.439 1.00 90.81 277 GLY A C 1
ATOM 2037 O O . GLY A 1 277 ? 12.440 3.381 -26.049 1.00 90.81 277 GLY A O 1
ATOM 2038 N N . GLU A 1 278 ? 10.536 2.283 -25.614 1.00 93.12 278 GLU A N 1
ATOM 2039 C CA . GLU A 1 278 ? 10.438 2.646 -24.203 1.00 93.12 278 GLU A CA 1
ATOM 2040 C C . GLU A 1 278 ? 9.891 1.462 -23.400 1.00 93.12 278 GLU A C 1
ATOM 2042 O O . GLU A 1 278 ? 9.139 0.625 -23.922 1.00 93.12 278 GLU A O 1
ATOM 2047 N N . ALA A 1 279 ? 10.279 1.405 -22.131 1.00 94.81 279 ALA A N 1
ATOM 2048 C CA . ALA A 1 279 ? 9.720 0.519 -21.121 1.00 94.81 279 ALA A CA 1
ATOM 2049 C C . ALA A 1 279 ? 9.700 1.240 -19.765 1.00 94.81 279 ALA A C 1
ATOM 2051 O O . ALA A 1 279 ? 10.289 2.309 -19.612 1.00 94.81 279 ALA A O 1
ATOM 2052 N N . TRP A 1 280 ? 9.038 0.653 -18.774 1.00 94.00 280 TRP A N 1
ATOM 2053 C CA . TRP A 1 280 ? 8.925 1.208 -17.429 1.00 94.00 280 TRP A CA 1
ATOM 2054 C C . TRP A 1 280 ? 9.314 0.170 -16.393 1.00 94.00 280 TRP A C 1
ATOM 2056 O O . TRP A 1 280 ? 9.050 -1.024 -16.550 1.00 94.00 280 TRP A O 1
ATOM 2066 N N . THR A 1 281 ? 9.939 0.621 -15.317 1.00 91.75 281 THR A N 1
ATOM 2067 C CA . THR A 1 281 ? 10.292 -0.243 -14.193 1.00 91.75 281 THR A CA 1
ATOM 2068 C C . THR A 1 281 ? 10.284 0.523 -12.884 1.00 91.75 281 THR A C 1
ATOM 2070 O O . THR A 1 281 ? 10.217 1.754 -12.859 1.00 91.75 281 THR A O 1
ATOM 2073 N N . SER A 1 282 ? 10.356 -0.213 -11.783 1.00 85.69 282 SER A N 1
ATOM 2074 C CA . SER A 1 282 ? 10.512 0.375 -10.465 1.00 85.69 282 SER A CA 1
ATOM 2075 C C . SER A 1 282 ? 11.975 0.504 -10.092 1.00 85.69 282 SER A C 1
ATOM 2077 O O . SER A 1 282 ? 12.756 -0.426 -10.274 1.00 85.69 282 SER A O 1
ATOM 2079 N N . ILE A 1 283 ? 12.310 1.613 -9.445 1.00 76.94 283 ILE A N 1
ATOM 2080 C CA . ILE A 1 283 ? 13.433 1.662 -8.498 1.00 76.94 283 ILE A CA 1
ATOM 2081 C C . ILE A 1 283 ? 12.925 1.942 -7.080 1.00 76.94 283 ILE A C 1
ATOM 2083 O O . ILE A 1 283 ? 13.707 2.337 -6.217 1.00 76.94 283 ILE A O 1
ATOM 2087 N N . SER A 1 284 ? 11.611 1.781 -6.855 1.00 74.12 284 SER A N 1
ATOM 2088 C CA . SER A 1 284 ? 11.004 2.009 -5.549 1.00 74.12 284 SER A CA 1
ATOM 2089 C C . SER A 1 284 ? 11.662 1.088 -4.522 1.00 74.12 284 SER A C 1
ATOM 2091 O O . SER A 1 284 ? 11.817 -0.108 -4.792 1.00 74.12 284 SER A O 1
ATOM 2093 N N . PRO A 1 285 ? 12.037 1.601 -3.339 1.00 80.38 285 PRO A N 1
ATOM 2094 C CA . PRO A 1 285 ? 12.561 0.756 -2.274 1.00 80.38 285 PRO A CA 1
ATOM 2095 C C . PRO A 1 285 ? 11.495 -0.181 -1.693 1.00 80.38 285 PRO A C 1
ATOM 2097 O O . PRO A 1 285 ? 11.851 -1.102 -0.963 1.00 80.38 285 PRO A O 1
ATOM 2100 N N . THR A 1 286 ? 10.214 0.049 -1.999 1.00 88.12 286 THR A N 1
ATOM 2101 C CA . THR A 1 286 ? 9.063 -0.707 -1.491 1.00 88.12 286 THR A CA 1
ATOM 2102 C C . THR A 1 286 ? 8.039 -0.958 -2.596 1.00 88.12 286 THR A C 1
ATOM 2104 O O . THR A 1 286 ? 7.772 -0.077 -3.411 1.00 88.12 286 THR A O 1
ATOM 2107 N N . GLY A 1 287 ? 7.476 -2.164 -2.603 1.00 89.38 287 GLY A N 1
ATOM 2108 C CA . GLY A 1 287 ? 6.280 -2.611 -3.316 1.00 89.38 287 GLY A CA 1
ATOM 2109 C C . GLY A 1 287 ? 6.076 -2.115 -4.753 1.00 89.38 287 GLY A C 1
ATOM 2110 O O . GLY A 1 287 ? 5.700 -0.971 -4.994 1.00 89.38 287 GLY A O 1
ATOM 2111 N N . TRP A 1 288 ? 6.204 -3.021 -5.721 1.00 92.38 288 TRP A N 1
ATOM 2112 C CA . TRP A 1 288 ? 5.867 -2.794 -7.121 1.00 92.38 288 TRP A CA 1
ATOM 2113 C C . TRP A 1 288 ? 5.039 -3.955 -7.662 1.00 92.38 288 TRP A C 1
ATOM 2115 O O . TRP A 1 288 ? 5.508 -5.095 -7.701 1.00 92.38 288 TRP A O 1
ATOM 2125 N N . GLY A 1 289 ? 3.810 -3.666 -8.079 1.00 94.69 289 GLY A N 1
ATOM 2126 C CA . GLY A 1 289 ? 2.935 -4.625 -8.749 1.00 94.69 289 GLY A CA 1
ATOM 2127 C C . GLY A 1 289 ? 2.994 -4.498 -10.268 1.00 94.69 289 GLY A C 1
ATOM 2128 O O . GLY A 1 289 ? 3.380 -3.458 -10.807 1.00 94.69 289 GLY A O 1
ATOM 2129 N N . THR A 1 290 ? 2.566 -5.553 -10.954 1.00 95.56 290 THR A N 1
ATOM 2130 C CA . THR A 1 290 ? 2.320 -5.584 -12.407 1.00 95.56 290 THR A CA 1
ATOM 2131 C C . THR A 1 290 ? 0.952 -6.201 -12.683 1.00 95.56 290 THR A C 1
ATOM 2133 O O . THR A 1 290 ? 0.330 -6.770 -11.786 1.00 95.56 290 THR A O 1
ATOM 2136 N N . VAL A 1 291 ? 0.479 -6.160 -13.929 1.00 95.19 291 VAL A N 1
ATOM 2137 C CA . VAL A 1 291 ? -0.781 -6.832 -14.303 1.00 95.19 291 VAL A CA 1
ATOM 2138 C C . VAL A 1 291 ? -0.697 -8.350 -14.092 1.00 95.19 291 VAL A C 1
ATOM 2140 O O . VAL A 1 291 ? -1.656 -8.980 -13.651 1.00 95.19 291 VAL A O 1
ATOM 2143 N N . GLN A 1 292 ? 0.451 -8.956 -14.403 1.00 95.56 292 GLN A N 1
ATOM 2144 C CA . GLN A 1 292 ? 0.666 -10.403 -14.296 1.00 95.56 292 GLN A CA 1
ATOM 2145 C C . GLN A 1 292 ? 0.906 -10.842 -12.849 1.00 95.56 292 GLN A C 1
ATOM 2147 O O . GLN A 1 292 ? 0.584 -11.973 -12.480 1.00 95.56 292 GLN A O 1
ATOM 2152 N N . ARG A 1 293 ? 1.494 -9.960 -12.041 1.00 94.31 293 ARG A N 1
ATOM 2153 C CA . ARG A 1 293 ? 1.850 -10.195 -10.643 1.00 94.31 293 ARG A CA 1
ATOM 2154 C C . ARG A 1 293 ? 1.416 -8.986 -9.812 1.00 94.31 293 ARG A C 1
ATOM 2156 O O . ARG A 1 293 ? 2.269 -8.207 -9.370 1.00 94.31 293 ARG A O 1
ATOM 2163 N N . PRO A 1 294 ? 0.095 -8.811 -9.622 1.00 94.94 294 PRO A N 1
ATOM 2164 C CA . PRO A 1 294 ? -0.429 -7.676 -8.883 1.00 94.94 294 PRO A CA 1
ATOM 2165 C C . PRO A 1 294 ? -0.031 -7.766 -7.415 1.00 94.94 294 PRO A C 1
ATOM 2167 O O . PRO A 1 294 ? 0.208 -8.851 -6.871 1.00 94.94 294 PRO A O 1
ATOM 2170 N N . CYS A 1 295 ? 0.023 -6.606 -6.775 1.00 95.88 295 CYS A N 1
ATOM 2171 C CA . CYS A 1 295 ? 0.109 -6.530 -5.332 1.00 95.88 295 CYS A CA 1
ATOM 2172 C C . CYS A 1 295 ? -1.119 -7.187 -4.673 1.00 95.88 295 CYS A C 1
ATOM 2174 O O . CYS A 1 295 ? -2.201 -7.266 -5.256 1.00 95.88 295 CYS A O 1
ATOM 2176 N N . ARG A 1 296 ? -0.956 -7.651 -3.432 1.00 95.31 296 ARG A N 1
ATOM 2177 C CA . ARG A 1 296 ? -2.046 -8.179 -2.600 1.00 95.31 296 ARG A CA 1
ATOM 2178 C C . ARG A 1 296 ? -1.922 -7.673 -1.173 1.00 95.31 296 ARG A C 1
ATOM 2180 O O . ARG A 1 296 ? -0.819 -7.657 -0.629 1.00 95.31 296 ARG A O 1
ATOM 2187 N N . THR A 1 297 ? -3.030 -7.286 -0.552 1.00 96.31 297 THR A N 1
ATOM 2188 C CA . THR A 1 297 ? -3.025 -6.973 0.879 1.00 96.31 297 THR A CA 1
ATOM 2189 C C . THR A 1 297 ? -2.785 -8.252 1.674 1.00 96.31 297 THR A C 1
ATOM 2191 O O . THR A 1 297 ? -3.356 -9.296 1.361 1.00 96.31 297 THR A O 1
ATOM 2194 N N . VAL A 1 298 ? -1.916 -8.177 2.677 1.00 95.56 298 VAL A N 1
ATOM 2195 C CA . VAL A 1 298 ? -1.563 -9.322 3.530 1.00 95.56 298 VAL A CA 1
ATOM 2196 C C . VAL A 1 298 ? -1.969 -9.106 4.980 1.00 95.56 298 VAL A C 1
ATOM 2198 O O . VAL A 1 298 ? -2.206 -10.073 5.689 1.00 95.56 298 VAL A O 1
ATOM 2201 N N . GLU A 1 299 ? -2.092 -7.851 5.411 1.00 93.88 299 GLU A N 1
ATOM 2202 C CA . GLU A 1 299 ? -2.486 -7.485 6.769 1.00 93.88 299 GLU A CA 1
ATOM 2203 C C . GLU A 1 299 ? -3.129 -6.091 6.765 1.00 93.88 299 GLU A C 1
ATOM 2205 O O . GLU A 1 299 ? -2.704 -5.203 6.020 1.00 93.88 299 GLU A O 1
ATOM 2210 N N . VAL A 1 300 ? -4.136 -5.899 7.618 1.00 93.88 300 VAL A N 1
ATOM 2211 C CA . VAL A 1 300 ? -4.671 -4.582 7.982 1.00 93.88 300 VAL A CA 1
ATOM 2212 C C . VAL A 1 300 ? -4.581 -4.442 9.494 1.00 93.88 300 VAL A C 1
ATOM 2214 O O . VAL A 1 300 ? -5.322 -5.094 10.233 1.00 93.88 300 VAL A O 1
ATOM 2217 N N . THR A 1 301 ? -3.678 -3.578 9.934 1.00 90.94 301 THR A N 1
ATOM 2218 C CA . THR A 1 301 ? -3.372 -3.331 11.342 1.00 90.94 301 THR A CA 1
ATOM 2219 C C . THR A 1 301 ? -4.027 -2.026 11.770 1.00 90.94 301 THR A C 1
ATOM 2221 O O . THR A 1 301 ? -3.833 -0.998 11.122 1.00 90.94 301 THR A O 1
ATOM 2224 N N . VAL A 1 302 ? -4.823 -2.059 12.841 1.00 89.31 302 VAL A N 1
ATOM 2225 C CA . VAL A 1 302 ? -5.697 -0.941 13.246 1.00 89.31 302 VAL A CA 1
ATOM 2226 C C . VAL A 1 302 ? -5.482 -0.535 14.700 1.00 89.31 302 VAL A C 1
ATOM 2228 O O . VAL A 1 302 ? -5.012 -1.335 15.505 1.00 89.31 302 VAL A O 1
ATOM 2231 N N . GLY A 1 303 ? -5.868 0.690 15.067 1.00 73.94 303 GLY A N 1
ATOM 2232 C CA . GLY A 1 303 ? -5.999 1.100 16.472 1.00 73.94 303 GLY A CA 1
ATOM 2233 C C . GLY A 1 303 ? -4.737 0.923 17.329 1.00 73.94 303 GLY A C 1
ATOM 2234 O O . GLY A 1 303 ? -4.838 0.468 18.469 1.00 73.94 303 GLY A O 1
ATOM 2235 N N . GLY A 1 304 ? -3.554 1.219 16.779 1.00 71.75 304 GLY A N 1
ATOM 2236 C CA . GLY A 1 304 ? -2.271 1.091 17.487 1.00 71.75 304 GLY A CA 1
ATOM 2237 C C . GLY A 1 304 ? -1.759 -0.345 17.642 1.00 71.75 304 GLY A C 1
ATOM 2238 O O . GLY A 1 304 ? -0.835 -0.589 18.415 1.00 71.75 304 GLY A O 1
ATOM 2239 N N . GLN A 1 305 ? -2.351 -1.310 16.934 1.00 84.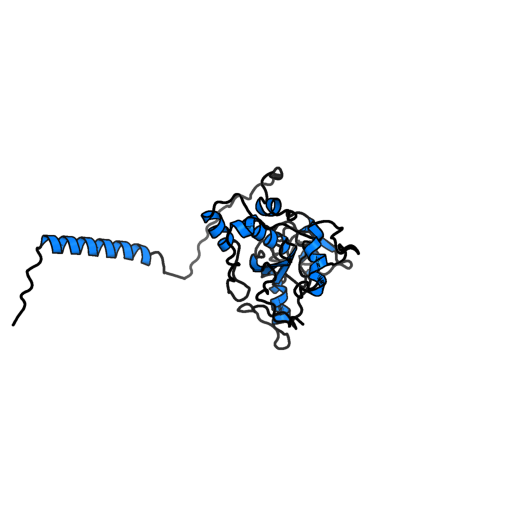31 305 GLN A N 1
ATOM 2240 C CA . GLN A 1 305 ? -1.769 -2.643 16.800 1.00 84.31 305 GLN A CA 1
ATOM 2241 C C . GLN A 1 305 ? -0.395 -2.563 16.113 1.00 84.31 305 GLN A C 1
ATOM 2243 O O . GLN A 1 305 ? -0.138 -1.691 15.284 1.00 84.31 305 GLN A O 1
ATOM 2248 N N . LYS A 1 306 ? 0.481 -3.507 16.459 1.00 85.31 306 LYS A N 1
ATOM 2249 C CA . LYS A 1 306 ? 1.817 -3.642 15.878 1.00 85.31 306 LYS A CA 1
ATOM 2250 C C . LYS A 1 306 ? 1.741 -4.542 14.636 1.00 85.31 306 LYS A C 1
ATOM 2252 O O . LYS A 1 306 ? 1.312 -5.687 14.793 1.00 85.31 306 LYS A O 1
ATOM 2257 N N . PRO A 1 307 ? 2.151 -4.069 13.443 1.00 89.06 307 PRO A N 1
ATOM 2258 C CA . PRO A 1 307 ? 2.202 -4.905 12.245 1.00 89.06 307 PRO A CA 1
ATOM 2259 C C . PRO A 1 307 ? 3.149 -6.096 12.428 1.00 89.06 307 PRO A C 1
ATOM 2261 O O . PRO A 1 307 ? 4.163 -5.965 13.124 1.00 89.06 307 PRO A O 1
ATOM 2264 N N . PHE A 1 308 ? 2.874 -7.231 11.774 1.00 90.62 308 PHE A N 1
ATOM 2265 C CA . PHE A 1 308 ? 3.655 -8.469 11.964 1.00 90.62 308 PHE A CA 1
ATOM 2266 C C . PHE A 1 308 ? 5.163 -8.313 11.701 1.00 90.62 308 PHE A C 1
ATOM 2268 O O . PHE A 1 308 ? 5.969 -9.048 12.269 1.00 90.62 308 PHE A O 1
ATOM 2275 N N . TRP A 1 309 ? 5.540 -7.387 10.818 1.00 89.56 309 TRP A N 1
ATOM 2276 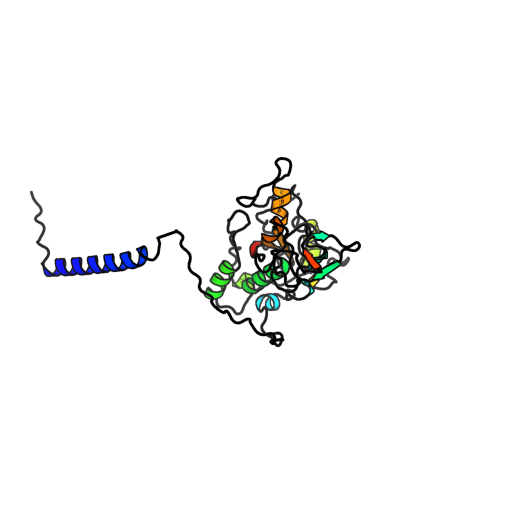C CA . TRP A 1 309 ? 6.917 -7.168 10.376 1.00 89.56 309 TRP A CA 1
ATOM 2277 C C . TRP A 1 309 ? 7.707 -6.243 11.299 1.00 89.56 309 TRP A C 1
ATOM 2279 O O . TRP A 1 309 ? 8.929 -6.168 11.182 1.00 89.56 309 TRP A O 1
ATOM 2289 N N . TRP A 1 310 ? 7.059 -5.508 12.205 1.00 87.62 310 TRP A N 1
ATOM 2290 C CA . TRP A 1 310 ? 7.791 -4.638 13.119 1.00 87.62 310 TRP A CA 1
ATOM 2291 C C . TRP A 1 310 ? 8.375 -5.447 14.276 1.00 87.62 310 TRP A C 1
ATOM 2293 O O . TRP A 1 310 ? 7.676 -6.214 14.938 1.00 87.62 310 TRP A O 1
ATOM 2303 N N . PHE A 1 311 ? 9.642 -5.206 14.605 1.00 84.12 311 PHE A N 1
ATOM 2304 C CA . PHE A 1 311 ? 10.275 -5.747 15.811 1.00 84.12 311 PHE A CA 1
ATOM 2305 C C . PHE A 1 311 ? 11.021 -4.696 16.640 1.00 84.12 311 PHE A C 1
ATOM 2307 O O . PHE A 1 311 ? 11.492 -5.034 17.724 1.00 84.12 311 PHE A O 1
ATOM 2314 N N . GLY A 1 312 ? 11.091 -3.443 16.177 1.00 74.56 312 GLY A N 1
ATOM 2315 C CA . GLY A 1 312 ? 11.737 -2.347 16.902 1.00 74.56 312 GLY A CA 1
ATOM 2316 C C . GLY A 1 312 ? 11.148 -2.088 18.298 1.00 74.56 312 GLY A C 1
ATOM 2317 O O . GLY A 1 312 ? 9.996 -2.446 18.583 1.00 74.56 312 GLY A O 1
ATOM 2318 N N . ASP A 1 313 ? 11.962 -1.470 19.159 1.00 63.25 313 ASP A N 1
ATOM 2319 C CA . ASP A 1 313 ? 11.576 -1.051 20.510 1.00 63.25 313 ASP A CA 1
ATOM 2320 C C . ASP A 1 313 ? 10.678 0.197 20.461 1.00 63.25 313 ASP A C 1
ATOM 2322 O O . ASP A 1 313 ? 10.968 1.165 19.758 1.00 63.25 313 ASP A O 1
ATOM 2326 N N . GLU A 1 314 ? 9.602 0.182 21.250 1.00 58.81 314 GLU A N 1
ATOM 2327 C CA . GLU A 1 314 ? 8.794 1.362 21.576 1.00 58.81 314 GLU A CA 1
ATOM 2328 C C . GLU A 1 314 ? 9.473 2.065 22.763 1.00 58.81 314 GLU A C 1
ATOM 2330 O O . GLU A 1 314 ? 9.241 1.703 23.919 1.00 58.81 314 GLU A O 1
ATOM 2335 N N . SER A 1 315 ? 10.414 2.976 22.493 1.00 46.59 315 SER A N 1
ATOM 2336 C CA . SER A 1 315 ? 11.132 3.722 23.541 1.00 46.59 315 SER A CA 1
ATOM 2337 C C . SER A 1 315 ? 10.323 4.885 24.096 1.00 46.59 315 SER A C 1
ATOM 2339 O O . SER A 1 315 ? 9.856 5.683 23.255 1.00 46.59 315 SER A O 1
#